Protein AF-A0A4S8ZWZ7-F1 (afdb_monomer)

Foldseek 3Di:
DPDPPPQDVVNVVVVVVVVVVVVVVVVVVVLVVLQVLLPDDLVVLVVLLVVLVVVVVVDPDDPVSVVVNVVSVVSSVSNVVSCVVCDPVRDDDPDPPPPDDDPPDPPPVPPPPPVVVVDDPVVVPPDDDPPDDDDDPDDPDDPPDPPDPPDPDDDPDDDPDDDPDDDDDPVVVVVVVVDDPVLVQLLCVQVVNNVDPQDPVNNVVSVVVCSVVVVVVVVVVVVVVVVVVVVVVVVVVVVVVVVVVVVPPPDDD

Nearest PDB structures (foldseek):
  6hhq-assembly1_AI  TM=3.011E-01  e=2.455E+00  Saccharomyces cerevisiae

Organism: Aureobasidium pullulans (NCBI:txid5580)

pLDDT: mean 77.33, std 16.21, range [38.78, 98.06]

Mean predicted aligned error: 21.09 Å

Radius of gyration: 35.92 Å; Cα contacts (8 Å, |Δi|>4): 67; chains: 1; bounding box: 69×110×89 Å

Sequence (253 aa):
MPKERSINPVAAQHKADKKQQLKKSKQNVQAQRNEKLARRNPERLQRQIDDLKSLATTQQLRPKDQATLDQLEKDLRAVRKARDVLGEKAPAFAKRREGGGVQEGRKRRRVEEEDEDETDEDVRNIPMPKDTPPPVPRRNQPHQLPNKPAVSAAPVVAQTTYSSAPVLRNLKEESRKFVPTTVAQNITRQKGQSGRLLEPEEADKLEKAGYNDARKVADEMEKEAEFEMMGRGETVEKALRHVEMEEVEDEGI

Solvent-accessible surface area (backbone atoms only — not comparable to full-atom values): 15925 Å² total; per-residue (Å²): 131,85,76,77,78,78,64,54,68,68,59,50,48,54,52,49,52,51,51,50,51,52,49,51,51,52,50,50,54,49,50,55,50,27,51,60,35,21,68,48,61,59,69,60,41,48,51,54,44,50,53,54,50,51,47,45,72,78,40,88,62,53,73,68,57,49,54,48,44,55,49,42,55,51,48,41,53,49,25,52,54,22,25,64,74,45,46,88,78,34,68,83,76,83,76,80,63,88,87,66,76,87,73,88,66,81,72,69,79,70,72,74,74,71,76,73,67,95,62,58,73,75,66,71,66,57,79,77,62,94,81,66,75,79,82,76,80,84,71,95,62,84,84,74,72,79,82,72,78,86,71,79,92,64,89,77,79,81,80,89,66,90,70,89,67,82,85,82,73,62,59,72,68,55,50,60,74,74,52,56,67,70,58,54,51,48,53,36,37,74,70,56,71,58,83,49,86,70,49,69,76,58,46,54,51,43,48,75,68,41,59,57,55,59,45,54,52,50,57,48,53,47,52,51,50,53,50,50,50,54,56,50,50,54,53,50,53,50,50,50,55,51,52,58,53,61,75,63,74,83,78,87,132

Secondary structure (DSSP, 8-state):
--------HHHHHHHHHHHHHHHHHHHHHHHHHHHHHHTS-HHHHHHHHHHHHHHHHHSPPPHHHHHHHHHHHHHHHHHHHHHHHHGGGSPPPP---TT------------------S--HHHHTSPPPTT-PPPPP-----------------------S---S-----HHHHHGGGS-HHHHHHHHHHTTTTSS---HHHHHHHHHTTHHHHHHHHHHHHHHHHHHHHHHHHHHHHHHHHHHHHTTSSS--

InterPro domains:
  IPR019007 Wbp11/ELF5/Saf1, N-terminal domain [PF09429] (4-81)

Structure (mmCIF, N/CA/C/O backbone):
data_AF-A0A4S8ZWZ7-F1
#
_entry.id   AF-A0A4S8ZWZ7-F1
#
loop_
_atom_site.group_PDB
_atom_site.id
_atom_site.type_symbol
_atom_site.label_atom_id
_atom_site.label_alt_id
_atom_site.label_comp_id
_atom_site.label_asym_id
_atom_site.label_entity_id
_atom_site.label_seq_id
_atom_site.pdbx_PDB_ins_code
_atom_site.Cartn_x
_atom_site.Cartn_y
_atom_site.Cartn_z
_atom_site.occupancy
_atom_site.B_iso_or_equiv
_atom_site.auth_seq_id
_atom_site.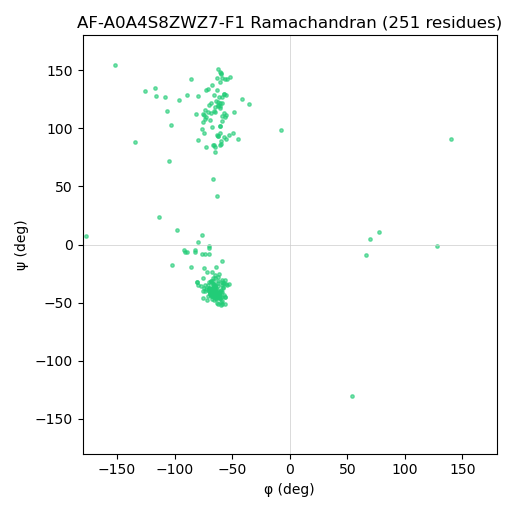auth_comp_id
_atom_site.auth_asym_id
_atom_site.auth_atom_id
_atom_site.pdbx_PDB_model_num
ATOM 1 N N . MET A 1 1 ? 11.658 23.327 -40.258 1.00 44.25 1 MET A N 1
ATOM 2 C CA . MET A 1 1 ? 11.282 21.925 -40.540 1.00 44.25 1 MET A CA 1
ATOM 3 C C . MET A 1 1 ? 11.989 21.018 -39.540 1.00 44.25 1 MET A C 1
ATOM 5 O O . MET A 1 1 ? 13.207 20.882 -39.638 1.00 44.25 1 MET A O 1
ATOM 9 N N . PRO A 1 2 ? 11.292 20.492 -38.520 1.00 49.50 2 PRO A N 1
ATOM 10 C CA . PRO A 1 2 ? 11.898 19.571 -37.566 1.00 49.50 2 PRO A CA 1
ATOM 11 C C . PRO A 1 2 ? 12.279 18.290 -38.312 1.00 49.50 2 PRO A C 1
ATOM 13 O O . PRO A 1 2 ? 11.419 17.601 -38.848 1.00 49.50 2 PRO A O 1
ATOM 16 N N . LYS A 1 3 ? 13.584 18.017 -38.408 1.00 55.28 3 LYS A N 1
ATOM 17 C CA . LYS A 1 3 ? 14.122 16.791 -39.006 1.00 55.28 3 LYS A CA 1
ATOM 18 C C . LYS A 1 3 ? 13.517 15.612 -38.250 1.00 55.28 3 LYS A C 1
ATOM 20 O O . LYS A 1 3 ? 13.783 15.462 -37.056 1.00 55.28 3 LYS A O 1
ATOM 25 N N . GLU A 1 4 ? 12.679 14.825 -38.921 1.00 61.06 4 GLU A N 1
ATOM 26 C CA . GLU A 1 4 ? 12.125 13.605 -38.351 1.00 61.06 4 GLU A CA 1
ATOM 27 C C . GLU A 1 4 ? 13.297 12.739 -37.902 1.00 61.06 4 GLU A C 1
ATOM 29 O O . GLU A 1 4 ? 14.120 12.304 -38.707 1.00 61.06 4 GLU A O 1
ATOM 34 N N . ARG A 1 5 ? 13.443 12.581 -36.584 1.00 64.88 5 ARG A N 1
ATOM 35 C CA . ARG A 1 5 ? 14.460 11.713 -36.001 1.00 64.88 5 ARG A CA 1
ATOM 36 C C . ARG A 1 5 ? 14.122 10.301 -36.460 1.00 64.88 5 ARG A C 1
ATOM 38 O O . ARG A 1 5 ? 13.310 9.632 -35.825 1.00 64.88 5 ARG A O 1
ATOM 45 N N . SER A 1 6 ? 14.739 9.861 -37.554 1.00 60.09 6 SER A N 1
ATOM 46 C CA . SER A 1 6 ? 14.769 8.470 -37.984 1.00 60.09 6 SER A CA 1
ATOM 47 C C . SER A 1 6 ? 15.435 7.681 -36.862 1.00 60.09 6 SER A C 1
ATOM 49 O O . SER A 1 6 ? 16.661 7.585 -36.771 1.00 60.09 6 SER A O 1
ATOM 51 N N . ILE A 1 7 ? 14.632 7.217 -35.908 1.00 63.97 7 ILE A N 1
ATOM 52 C CA . ILE A 1 7 ? 15.111 6.380 -34.820 1.00 63.97 7 ILE A CA 1
ATOM 53 C C . ILE A 1 7 ? 15.689 5.146 -35.491 1.00 63.97 7 ILE A C 1
ATOM 55 O O . ILE A 1 7 ? 14.971 4.430 -36.185 1.00 63.97 7 ILE A O 1
ATOM 59 N N . ASN A 1 8 ? 16.992 4.940 -35.296 1.00 81.25 8 ASN A N 1
ATOM 60 C CA . ASN A 1 8 ? 17.694 3.740 -35.724 1.00 81.25 8 ASN A CA 1
ATOM 61 C C . ASN A 1 8 ? 16.797 2.518 -35.426 1.00 81.25 8 ASN A C 1
ATOM 63 O O . ASN A 1 8 ? 16.354 2.383 -34.278 1.00 81.25 8 ASN A O 1
ATOM 67 N N . PRO A 1 9 ? 16.486 1.663 -36.417 1.00 84.31 9 PRO A N 1
ATOM 68 C CA . PRO A 1 9 ? 15.528 0.567 -36.259 1.00 84.31 9 PRO A CA 1
ATOM 69 C C . PRO A 1 9 ? 15.850 -0.330 -35.055 1.00 84.31 9 PRO A C 1
ATOM 71 O O . PRO A 1 9 ? 14.943 -0.754 -34.339 1.00 84.31 9 PRO A O 1
ATOM 74 N N . VAL A 1 10 ? 17.136 -0.515 -34.743 1.00 87.56 10 VAL A N 1
ATOM 75 C CA . VAL A 1 10 ? 17.603 -1.263 -33.565 1.00 87.56 10 VAL A CA 1
ATOM 76 C C . VAL A 1 10 ? 17.197 -0.568 -32.256 1.00 87.56 10 VAL A C 1
ATOM 78 O O . VAL A 1 10 ? 16.704 -1.196 -31.320 1.00 87.56 10 VAL A O 1
ATOM 81 N N . ALA A 1 11 ? 17.314 0.760 -32.189 1.00 87.56 11 ALA A N 1
ATOM 82 C CA . ALA A 1 11 ? 16.869 1.536 -31.032 1.00 87.56 11 ALA A CA 1
ATOM 83 C C . ALA A 1 11 ? 15.335 1.540 -30.884 1.00 87.56 11 ALA A C 1
ATOM 85 O O . ALA A 1 11 ? 14.828 1.589 -29.760 1.00 87.56 11 ALA A O 1
ATOM 86 N N . ALA A 1 12 ? 14.583 1.475 -31.989 1.00 86.94 12 ALA A N 1
ATOM 87 C CA . ALA A 1 12 ? 13.128 1.322 -31.949 1.00 86.94 12 ALA A CA 1
ATOM 88 C C . ALA A 1 12 ? 12.722 -0.038 -31.353 1.00 86.94 12 ALA A C 1
ATOM 90 O O . ALA A 1 12 ? 11.838 -0.077 -30.493 1.00 86.94 12 ALA A O 1
ATOM 91 N N . GLN A 1 13 ? 13.413 -1.117 -31.737 1.00 90.75 13 GLN A N 1
ATOM 92 C CA . GLN A 1 13 ? 13.205 -2.463 -31.194 1.00 90.75 13 GLN A CA 1
ATOM 93 C C . GLN A 1 13 ? 13.510 -2.525 -29.693 1.00 90.75 13 GLN A C 1
ATOM 95 O O . GLN A 1 13 ? 12.621 -2.856 -28.914 1.00 90.75 13 GLN A O 1
ATOM 100 N N . HIS A 1 14 ? 14.679 -2.053 -29.243 1.00 92.19 14 HIS A N 1
ATOM 101 C CA . HIS A 1 14 ? 14.998 -2.020 -27.808 1.00 92.19 14 HIS A CA 1
ATOM 102 C C . HIS A 1 14 ? 13.993 -1.203 -26.980 1.00 92.19 14 HIS A C 1
ATOM 104 O O . HIS A 1 14 ? 13.644 -1.573 -25.855 1.00 92.19 14 HIS A O 1
ATOM 110 N N . LYS A 1 15 ? 13.489 -0.084 -27.520 1.00 92.44 15 LYS A N 1
ATOM 111 C CA . LYS A 1 15 ? 12.428 0.699 -26.867 1.00 92.44 15 LYS A CA 1
ATOM 112 C C . LYS A 1 15 ? 11.111 -0.076 -26.811 1.00 92.44 15 LYS A C 1
ATOM 114 O O . LYS A 1 15 ? 10.416 0.008 -25.796 1.00 92.44 15 LYS A O 1
ATOM 119 N N . ALA A 1 16 ? 10.751 -0.802 -27.867 1.00 92.44 16 ALA A N 1
ATOM 120 C CA . ALA A 1 16 ? 9.570 -1.659 -27.886 1.00 92.44 16 ALA A CA 1
ATOM 121 C C . ALA A 1 16 ? 9.697 -2.796 -26.860 1.00 92.44 16 ALA A C 1
ATOM 123 O O . ALA A 1 16 ? 8.799 -2.956 -26.033 1.00 92.44 16 ALA A O 1
ATOM 124 N N . ASP A 1 17 ? 10.835 -3.486 -26.819 1.00 95.12 17 ASP A N 1
ATOM 125 C CA . ASP A 1 17 ? 11.112 -4.568 -25.871 1.00 95.12 17 ASP A CA 1
ATOM 126 C C . ASP A 1 17 ? 11.068 -4.072 -24.429 1.00 95.12 17 ASP A C 1
ATOM 128 O O . ASP A 1 17 ? 10.390 -4.657 -23.584 1.00 95.12 17 ASP A O 1
ATOM 132 N N . LYS A 1 18 ? 11.683 -2.917 -24.145 1.00 96.88 18 LYS A N 1
ATOM 133 C CA . LYS A 1 18 ? 11.619 -2.284 -22.822 1.00 96.88 18 LYS A CA 1
ATOM 134 C C . LYS A 1 18 ? 10.186 -1.921 -22.434 1.00 96.88 18 LYS A C 1
ATOM 136 O O . LYS A 1 18 ? 9.781 -2.148 -21.294 1.00 96.88 18 LYS A O 1
ATOM 141 N N . LYS A 1 19 ? 9.380 -1.386 -23.359 1.00 95.62 19 LYS A N 1
ATOM 142 C CA . LYS A 1 19 ? 7.952 -1.108 -23.111 1.00 95.62 19 LYS A CA 1
ATOM 143 C C . LYS A 1 19 ? 7.180 -2.394 -22.815 1.00 95.62 19 LYS A C 1
ATOM 145 O O . LYS A 1 19 ? 6.374 -2.407 -21.885 1.00 95.62 19 LYS A O 1
ATOM 150 N N . GLN A 1 20 ? 7.435 -3.472 -23.556 1.00 96.81 20 GLN A N 1
ATOM 151 C CA . GLN A 1 20 ? 6.816 -4.774 -23.308 1.00 96.81 20 GLN A CA 1
ATOM 152 C C . GLN A 1 20 ? 7.244 -5.350 -21.956 1.00 96.81 20 GLN A C 1
ATOM 154 O O . GLN A 1 20 ? 6.394 -5.810 -21.196 1.00 96.81 20 GLN A O 1
ATOM 159 N N . GLN A 1 21 ? 8.528 -5.268 -21.611 1.00 96.69 21 GLN A N 1
ATOM 160 C CA . GLN A 1 21 ? 9.059 -5.711 -20.325 1.00 96.69 21 GLN A CA 1
ATOM 161 C C . GLN A 1 21 ? 8.431 -4.932 -19.164 1.00 96.69 21 GLN A C 1
ATOM 163 O O . GLN A 1 21 ? 8.004 -5.532 -18.181 1.00 96.69 21 GLN A O 1
ATOM 168 N N . LEU A 1 22 ? 8.287 -3.611 -19.298 1.00 96.44 22 LEU A N 1
ATOM 169 C CA . LEU A 1 22 ? 7.596 -2.777 -18.311 1.00 96.44 22 LEU A CA 1
ATOM 170 C C . LEU A 1 22 ? 6.099 -3.093 -18.225 1.00 96.44 22 LEU A C 1
ATOM 172 O O . LEU A 1 22 ? 5.526 -3.056 -17.139 1.00 96.44 22 LEU A O 1
ATOM 176 N N . LYS A 1 23 ? 5.441 -3.406 -19.346 1.00 97.88 23 LYS A N 1
ATOM 177 C CA . LYS A 1 23 ? 4.036 -3.837 -19.343 1.00 97.88 23 LYS A CA 1
ATOM 178 C C . LYS A 1 23 ? 3.885 -5.164 -18.596 1.00 97.88 23 LYS A C 1
ATOM 180 O O . LYS A 1 23 ? 3.025 -5.254 -17.725 1.00 97.88 23 LYS A O 1
ATOM 185 N N . LYS A 1 24 ? 4.758 -6.139 -18.870 1.00 98.06 24 LYS A N 1
ATOM 186 C CA . LYS A 1 24 ? 4.806 -7.433 -18.173 1.00 98.06 24 LYS A CA 1
ATOM 187 C C . LYS A 1 24 ? 5.082 -7.253 -16.677 1.00 98.06 24 LYS A C 1
ATOM 189 O O . LYS A 1 24 ? 4.358 -7.808 -15.860 1.00 98.06 24 LYS A O 1
ATOM 194 N N . SER A 1 25 ? 6.059 -6.425 -16.292 1.00 97.50 25 SER A N 1
ATOM 195 C CA . SER A 1 25 ? 6.364 -6.186 -14.874 1.00 97.50 25 SER A CA 1
ATOM 196 C C . SER A 1 25 ? 5.203 -5.509 -14.138 1.00 97.50 25 SER A C 1
ATOM 198 O O . SER A 1 25 ? 4.830 -5.948 -13.052 1.00 97.50 25 SER A O 1
ATOM 200 N N . LYS A 1 26 ? 4.559 -4.506 -14.750 1.00 97.81 26 LYS A N 1
ATOM 201 C CA . LYS A 1 26 ? 3.358 -3.859 -14.197 1.00 97.81 26 LYS A CA 1
ATOM 202 C C . LYS A 1 26 ? 2.193 -4.837 -14.063 1.00 97.81 26 LYS A C 1
ATOM 204 O O . LYS A 1 26 ? 1.532 -4.832 -13.029 1.00 97.81 26 LYS A O 1
ATOM 209 N N . GLN A 1 27 ? 1.960 -5.679 -15.069 1.00 96.81 27 GLN A N 1
ATOM 210 C CA . GLN A 1 27 ? 0.938 -6.726 -15.016 1.00 96.81 27 GLN A CA 1
ATOM 211 C C . GLN A 1 27 ? 1.224 -7.735 -13.900 1.00 96.81 27 GLN A C 1
ATOM 213 O O . GLN A 1 27 ? 0.311 -8.065 -13.152 1.00 96.81 27 GLN A O 1
ATOM 218 N N . ASN A 1 28 ? 2.480 -8.148 -13.707 1.00 96.44 28 ASN A N 1
ATOM 219 C CA . ASN A 1 28 ? 2.864 -9.043 -12.613 1.00 96.44 28 ASN A CA 1
ATOM 220 C C . ASN A 1 28 ? 2.609 -8.409 -11.238 1.00 96.44 28 ASN A C 1
ATOM 222 O O . ASN A 1 28 ? 2.030 -9.049 -10.363 1.00 96.44 28 ASN A O 1
ATOM 226 N N . VAL A 1 29 ? 2.972 -7.136 -11.047 1.00 97.12 29 VAL A N 1
ATOM 227 C CA . VAL A 1 29 ? 2.691 -6.405 -9.796 1.00 97.12 29 VAL A CA 1
ATOM 228 C C . VAL A 1 29 ? 1.183 -6.267 -9.563 1.00 97.12 29 VAL A C 1
ATOM 230 O O . VAL A 1 29 ? 0.708 -6.448 -8.441 1.00 97.12 29 VAL A O 1
ATOM 233 N N . GLN A 1 30 ? 0.408 -5.987 -10.615 1.00 94.75 30 GLN A N 1
ATOM 234 C CA . GLN A 1 30 ? -1.053 -5.939 -10.536 1.00 94.75 30 GLN A CA 1
ATOM 235 C C . GLN A 1 30 ? -1.650 -7.308 -10.195 1.00 94.75 30 GLN A C 1
ATOM 237 O O . GLN A 1 30 ? -2.511 -7.379 -9.323 1.00 94.75 30 GLN A O 1
ATOM 242 N N . ALA A 1 31 ? -1.165 -8.391 -10.803 1.00 94.69 31 ALA A N 1
ATOM 243 C CA . ALA A 1 31 ? -1.600 -9.752 -10.505 1.00 94.69 31 ALA A CA 1
ATOM 244 C C . ALA A 1 31 ? -1.306 -10.128 -9.045 1.00 94.69 31 ALA A C 1
ATOM 246 O O . ALA A 1 31 ? -2.203 -10.594 -8.348 1.00 94.69 31 ALA A O 1
ATOM 247 N N . GLN A 1 32 ? -0.105 -9.824 -8.538 1.00 95.44 32 GLN A N 1
ATOM 248 C CA . GLN A 1 32 ? 0.245 -10.027 -7.127 1.00 95.44 32 GLN A CA 1
ATOM 249 C C . GLN A 1 32 ? -0.652 -9.213 -6.187 1.00 95.44 32 GLN A C 1
ATOM 251 O O . GLN A 1 32 ? -1.059 -9.697 -5.129 1.00 95.44 32 GLN A O 1
ATOM 256 N N . ARG A 1 33 ? -0.979 -7.966 -6.552 1.00 95.94 33 ARG A N 1
ATOM 257 C CA . ARG A 1 33 ? -1.904 -7.133 -5.775 1.00 95.94 33 ARG A CA 1
ATOM 258 C C . ARG A 1 33 ? -3.315 -7.720 -5.780 1.00 95.94 33 ARG A C 1
ATOM 260 O O . ARG A 1 33 ? -3.926 -7.793 -4.717 1.00 95.94 33 ARG A O 1
ATOM 267 N N . ASN A 1 34 ? -3.811 -8.156 -6.936 1.00 94.81 34 ASN A N 1
ATOM 268 C CA . ASN A 1 34 ? -5.129 -8.773 -7.064 1.00 94.81 34 ASN A CA 1
ATOM 269 C C . ASN A 1 34 ? -5.202 -10.080 -6.272 1.00 94.81 34 ASN A C 1
ATOM 271 O O . ASN A 1 34 ? -6.165 -10.290 -5.547 1.00 94.81 34 ASN A O 1
ATOM 275 N N . GLU A 1 35 ? -4.161 -10.909 -6.309 1.00 94.00 35 GLU A N 1
ATOM 276 C CA . GLU A 1 35 ? -4.090 -12.131 -5.509 1.00 94.00 35 GLU A CA 1
ATOM 277 C C . GLU A 1 35 ? -4.125 -11.826 -4.004 1.00 94.00 35 GLU A C 1
ATOM 279 O O . GLU A 1 35 ? -4.911 -12.418 -3.262 1.00 94.00 35 GLU A O 1
ATOM 284 N N . LYS A 1 36 ? -3.337 -10.845 -3.541 1.00 95.00 36 LYS A N 1
ATOM 285 C CA . LYS A 1 36 ? -3.361 -10.399 -2.137 1.00 95.00 36 LYS A CA 1
ATOM 286 C C . LYS A 1 36 ? -4.738 -9.883 -1.717 1.00 95.00 36 LYS A C 1
ATOM 288 O O . LYS A 1 36 ? -5.183 -10.181 -0.610 1.00 95.00 36 LYS A O 1
ATOM 293 N N . LEU A 1 37 ? -5.417 -9.126 -2.579 1.00 94.69 37 LEU A N 1
ATOM 294 C CA . LEU A 1 37 ? -6.770 -8.634 -2.311 1.00 94.69 37 LEU A CA 1
ATOM 295 C C . LEU A 1 37 ? -7.797 -9.773 -2.321 1.00 94.69 37 LEU A C 1
ATOM 297 O O . LEU A 1 37 ? -8.619 -9.847 -1.415 1.00 94.69 37 LEU A O 1
ATOM 301 N N . ALA A 1 38 ? -7.720 -10.707 -3.266 1.00 93.50 38 ALA A N 1
ATOM 302 C CA . ALA A 1 38 ? -8.649 -11.832 -3.370 1.00 93.50 38 ALA A CA 1
ATOM 303 C C . ALA A 1 38 ? -8.569 -12.801 -2.174 1.00 93.50 38 ALA A C 1
ATOM 305 O O . ALA A 1 38 ? -9.573 -13.436 -1.834 1.00 93.50 38 ALA A O 1
ATOM 306 N N . ARG A 1 39 ? -7.403 -12.868 -1.509 1.00 92.19 39 ARG A N 1
ATOM 307 C CA . ARG A 1 39 ? -7.179 -13.572 -0.231 1.00 92.19 39 ARG A CA 1
ATOM 308 C C . ARG A 1 39 ? -7.851 -12.912 0.980 1.00 92.19 39 ARG A C 1
ATOM 310 O O . ARG A 1 39 ? -7.846 -13.505 2.055 1.00 92.19 39 ARG A O 1
ATOM 317 N N . ARG A 1 40 ? -8.422 -11.710 0.861 1.00 93.88 40 ARG A N 1
ATOM 318 C CA . ARG A 1 40 ? -9.226 -11.092 1.930 1.00 93.88 40 ARG A CA 1
ATOM 319 C C . ARG A 1 40 ? -10.675 -11.570 1.836 1.00 93.88 40 ARG A C 1
ATOM 321 O O . ARG A 1 40 ? -11.201 -11.731 0.740 1.00 93.88 40 ARG A O 1
ATOM 328 N N . ASN A 1 41 ? -11.320 -11.783 2.985 1.00 92.56 41 ASN A N 1
ATOM 329 C CA . ASN A 1 41 ? -12.683 -12.311 3.043 1.00 92.56 41 ASN A CA 1
ATOM 330 C C . ASN A 1 41 ? -13.740 -11.216 2.812 1.00 92.56 41 ASN A C 1
ATOM 332 O O . ASN A 1 41 ? -13.891 -10.361 3.689 1.00 92.56 41 ASN A O 1
ATOM 336 N N . PRO A 1 42 ? -14.488 -11.241 1.687 1.00 94.00 42 PRO A N 1
ATOM 337 C CA . PRO A 1 42 ? -15.511 -10.237 1.413 1.00 94.00 42 PRO A CA 1
ATOM 338 C C . PRO A 1 42 ? -16.685 -10.312 2.393 1.00 94.00 42 PRO A C 1
ATOM 340 O O . PRO A 1 42 ? -17.197 -9.269 2.776 1.00 94.00 42 PRO A O 1
ATOM 343 N N . GLU A 1 43 ? -17.059 -11.504 2.869 1.00 93.88 43 GLU A N 1
ATOM 344 C CA . GLU A 1 43 ? -18.146 -11.681 3.847 1.00 93.88 43 GLU A CA 1
ATOM 345 C C . GLU A 1 43 ? -17.804 -11.023 5.186 1.00 93.88 43 GLU A C 1
ATOM 347 O O . GLU A 1 43 ? -18.657 -10.442 5.849 1.00 93.88 43 GLU A O 1
ATOM 352 N N . ARG A 1 44 ? -16.526 -11.077 5.586 1.00 94.31 44 ARG A N 1
ATOM 353 C CA . ARG A 1 44 ? -16.066 -10.416 6.813 1.00 94.31 44 ARG A CA 1
ATOM 354 C C . ARG A 1 44 ? -16.158 -8.896 6.694 1.00 94.31 44 ARG A C 1
ATOM 356 O O . ARG A 1 44 ? -16.596 -8.255 7.641 1.00 94.31 44 ARG A O 1
ATOM 363 N N . LEU A 1 45 ? -15.729 -8.339 5.559 1.00 95.44 45 LEU A N 1
ATOM 364 C CA . LEU A 1 45 ? -15.805 -6.896 5.307 1.00 95.44 45 LEU A CA 1
ATOM 365 C C . LEU A 1 45 ? -17.260 -6.428 5.253 1.00 95.44 45 LEU A C 1
ATOM 367 O O . LEU A 1 45 ? -17.578 -5.396 5.827 1.00 95.44 45 LEU A O 1
ATOM 371 N N . GLN A 1 46 ? -18.136 -7.213 4.619 1.00 95.69 46 GLN A N 1
ATOM 372 C CA . GLN A 1 46 ? -19.565 -6.922 4.546 1.00 95.69 46 GLN A CA 1
ATOM 373 C C . GLN A 1 46 ? -20.185 -6.840 5.944 1.00 95.69 46 GLN A C 1
ATOM 375 O O . GLN A 1 46 ? -20.775 -5.820 6.264 1.00 95.69 46 GLN A O 1
ATOM 380 N N . ARG A 1 47 ? -19.940 -7.828 6.817 1.00 96.44 47 ARG A N 1
ATOM 381 C CA . ARG A 1 47 ? -20.433 -7.794 8.207 1.00 96.44 47 ARG A CA 1
ATOM 382 C C . ARG A 1 47 ? -19.984 -6.547 8.964 1.00 96.44 47 ARG A C 1
ATOM 384 O O . ARG A 1 47 ? -20.800 -5.901 9.593 1.00 96.44 47 ARG A O 1
ATOM 391 N N . GLN A 1 48 ? -18.708 -6.169 8.859 1.00 96.88 48 GLN A N 1
ATOM 392 C CA . GLN A 1 48 ? -18.200 -4.965 9.531 1.00 96.88 48 GLN A CA 1
ATOM 393 C C . GLN A 1 48 ? -18.857 -3.680 9.011 1.00 96.88 48 GLN A C 1
ATOM 395 O O . GLN A 1 48 ? -19.103 -2.759 9.786 1.00 96.88 48 GLN A O 1
ATOM 400 N N . ILE A 1 49 ? -19.122 -3.611 7.704 1.00 97.62 49 ILE A N 1
ATOM 401 C CA . ILE A 1 49 ? -19.860 -2.496 7.101 1.00 97.62 49 ILE A CA 1
ATOM 402 C C . ILE A 1 49 ? -21.292 -2.481 7.630 1.00 97.62 49 ILE A C 1
ATOM 404 O O . ILE A 1 49 ? -21.778 -1.418 7.999 1.00 97.62 49 ILE A O 1
ATOM 408 N N . ASP A 1 50 ? -21.950 -3.635 7.682 1.00 97.44 50 ASP A N 1
ATOM 409 C CA . ASP A 1 50 ? -23.331 -3.755 8.145 1.00 97.44 50 ASP A CA 1
ATOM 410 C C . ASP A 1 50 ? -23.446 -3.385 9.634 1.00 97.44 50 ASP A C 1
ATOM 412 O O . ASP A 1 50 ? -24.331 -2.614 10.001 1.00 97.44 50 ASP A O 1
ATOM 416 N N . ASP A 1 51 ? -22.496 -3.816 10.470 1.00 96.69 51 ASP A N 1
ATOM 417 C CA . ASP A 1 51 ? -22.397 -3.426 11.880 1.00 96.69 51 ASP A CA 1
ATOM 418 C C . ASP A 1 51 ? -22.249 -1.900 12.015 1.00 96.69 51 ASP A C 1
ATOM 420 O O . ASP A 1 51 ? -23.028 -1.257 12.719 1.00 96.69 51 ASP A O 1
ATOM 424 N N . LEU A 1 52 ? -21.306 -1.277 11.296 1.00 96.56 52 LEU A N 1
ATOM 425 C CA . LEU A 1 52 ? -21.114 0.179 11.341 1.00 96.56 52 LEU A CA 1
ATOM 426 C C . LEU A 1 52 ? -22.316 0.952 10.780 1.00 96.56 52 LEU A C 1
ATOM 428 O O . LEU A 1 52 ? -22.657 2.010 11.304 1.00 96.56 52 LEU A O 1
ATOM 432 N N . LYS A 1 53 ? -22.991 0.431 9.753 1.00 96.50 53 LYS A N 1
ATOM 433 C CA . LYS A 1 53 ? -24.217 1.027 9.202 1.00 96.50 53 LYS A CA 1
ATOM 434 C C . LYS A 1 53 ? -25.403 0.895 10.149 1.00 96.50 53 LYS A C 1
ATOM 436 O O . LYS A 1 53 ? -26.189 1.834 10.259 1.00 96.50 53 LYS A O 1
ATOM 441 N N . SER A 1 54 ? -25.524 -0.222 10.863 1.00 96.50 54 SER A N 1
ATOM 442 C CA . SER A 1 54 ? -26.538 -0.377 11.909 1.00 96.50 54 SER A CA 1
ATOM 443 C C . SER A 1 54 ? -26.304 0.623 13.043 1.00 96.50 54 SER A C 1
ATOM 445 O O . SER A 1 54 ? -27.234 1.327 13.434 1.00 96.50 54 SER A O 1
ATOM 447 N N . LEU A 1 55 ? -25.047 0.805 13.467 1.00 95.25 55 LEU A N 1
ATOM 448 C CA . LEU A 1 55 ? -24.676 1.826 14.445 1.00 95.25 55 LEU A CA 1
ATOM 449 C C . LEU A 1 55 ? -25.012 3.228 13.933 1.00 95.25 55 LEU A C 1
ATOM 451 O O . LEU A 1 55 ? -25.643 3.979 14.669 1.00 95.25 55 LEU A O 1
ATOM 455 N N . ALA A 1 56 ? -24.699 3.534 12.668 1.00 93.81 56 ALA A N 1
ATOM 456 C CA . ALA A 1 56 ? -25.057 4.796 12.011 1.00 93.81 56 ALA A CA 1
ATOM 457 C C . ALA A 1 56 ? -26.565 5.063 11.970 1.00 93.81 56 ALA A C 1
ATOM 459 O O . ALA A 1 56 ? -26.993 6.213 11.996 1.00 93.81 56 ALA A O 1
ATOM 460 N N . THR A 1 57 ? -27.364 3.999 11.877 1.00 95.25 57 THR A N 1
ATOM 461 C CA . THR A 1 57 ? -28.828 4.090 11.871 1.00 95.25 57 THR A CA 1
ATOM 462 C C . THR A 1 57 ? -29.353 4.426 13.266 1.00 95.25 57 THR A C 1
ATOM 464 O O . THR A 1 57 ? -30.291 5.203 13.401 1.00 95.25 57 THR A O 1
ATOM 467 N N . THR A 1 58 ? -28.741 3.863 14.312 1.00 94.12 58 THR A N 1
ATOM 468 C CA . THR A 1 58 ? -29.144 4.120 15.704 1.00 94.12 58 THR A CA 1
ATOM 469 C C . THR A 1 58 ? -28.610 5.439 16.261 1.00 94.12 58 THR A C 1
ATOM 471 O O . THR A 1 58 ? -29.270 6.069 17.082 1.00 94.12 58 THR A O 1
ATOM 474 N N . GLN A 1 59 ? -27.400 5.839 15.864 1.00 91.19 59 GLN A N 1
ATOM 475 C CA . GLN A 1 59 ? -26.656 6.959 16.432 1.00 91.19 59 GLN A CA 1
ATOM 476 C C . GLN A 1 59 ? -25.729 7.573 15.380 1.00 91.19 59 GLN A C 1
ATOM 478 O O . GLN A 1 59 ? -25.256 6.899 14.466 1.00 91.19 59 GLN A O 1
ATOM 483 N N . GLN A 1 60 ? -25.393 8.852 15.532 1.00 92.56 60 GLN A N 1
ATOM 484 C CA . GLN A 1 60 ? -24.442 9.493 14.630 1.00 92.56 60 GLN A CA 1
ATOM 485 C C . GLN A 1 60 ? -23.022 8.950 14.856 1.00 92.56 60 GLN A C 1
ATOM 487 O O . GLN A 1 60 ? -22.462 9.059 15.946 1.00 92.56 60 GLN A O 1
ATOM 492 N N . LEU A 1 61 ? -22.434 8.360 13.810 1.00 91.62 61 LEU A N 1
ATOM 493 C CA . LEU A 1 61 ? -21.087 7.789 13.873 1.00 91.62 61 LEU A CA 1
ATOM 494 C C . LEU A 1 61 ? -20.029 8.856 14.166 1.00 91.62 61 LEU A C 1
ATOM 496 O O . LEU A 1 61 ? -20.066 9.964 13.626 1.00 91.62 61 LEU A O 1
ATOM 500 N N . ARG A 1 62 ? -19.013 8.476 14.948 1.00 96.12 62 ARG A N 1
ATOM 501 C CA . ARG A 1 62 ? -17.811 9.296 15.141 1.00 96.12 62 ARG A CA 1
ATOM 502 C C . ARG A 1 62 ? -17.081 9.478 13.802 1.00 96.12 62 ARG A C 1
ATOM 504 O O . ARG A 1 62 ? -17.077 8.545 12.998 1.00 96.12 62 ARG A O 1
ATOM 511 N N . PRO A 1 63 ? -16.346 10.585 13.588 1.00 96.06 63 PRO A N 1
ATOM 512 C CA . PRO A 1 63 ? -15.590 10.804 12.348 1.00 96.06 63 PRO A CA 1
ATOM 513 C C . PRO A 1 63 ? -14.621 9.661 12.008 1.00 96.06 63 PRO A C 1
ATOM 515 O O . PRO A 1 63 ? -14.452 9.290 10.850 1.00 96.06 63 PRO A O 1
ATOM 518 N N . LYS A 1 64 ? -14.022 9.041 13.034 1.00 96.94 64 LYS A N 1
ATOM 519 C CA . LYS A 1 64 ? -13.165 7.860 12.873 1.00 96.94 64 LYS A CA 1
ATOM 520 C C . LYS A 1 64 ? -13.933 6.649 12.337 1.00 96.94 64 LYS A C 1
ATOM 522 O O . LYS A 1 64 ? -13.403 5.939 11.491 1.00 96.94 64 LYS A O 1
ATOM 527 N N . ASP A 1 65 ? -15.154 6.431 12.818 1.00 96.12 65 ASP A N 1
ATOM 528 C CA . ASP A 1 65 ? -15.993 5.295 12.426 1.00 96.12 65 ASP A CA 1
ATOM 529 C C . ASP A 1 65 ? -16.597 5.502 11.022 1.00 96.12 65 ASP A C 1
ATOM 531 O O . ASP A 1 65 ? -16.791 4.553 10.268 1.00 96.12 65 ASP A O 1
ATOM 535 N N . GLN A 1 66 ? -16.815 6.757 10.619 1.00 96.31 66 GLN A N 1
ATOM 536 C CA . GLN A 1 66 ? -17.158 7.107 9.236 1.00 96.31 66 GLN A CA 1
ATOM 537 C C . GLN A 1 66 ? -15.982 6.846 8.284 1.00 96.31 66 GLN A C 1
ATOM 539 O O . GLN A 1 66 ? -16.143 6.190 7.258 1.00 96.31 66 GLN A O 1
ATOM 544 N N . ALA A 1 67 ? -14.770 7.274 8.653 1.00 97.19 67 ALA A N 1
ATOM 545 C CA . ALA A 1 67 ? -13.575 7.017 7.851 1.00 97.19 67 ALA A CA 1
ATOM 546 C C . ALA A 1 67 ? -13.269 5.512 7.719 1.00 97.19 67 ALA A C 1
ATOM 548 O O . ALA A 1 67 ? -12.809 5.058 6.667 1.00 97.19 67 ALA A O 1
ATOM 549 N N . THR A 1 68 ? -13.524 4.720 8.767 1.00 97.12 68 THR A N 1
ATOM 550 C CA . THR A 1 68 ? -13.369 3.260 8.699 1.00 97.12 68 THR A CA 1
ATOM 551 C C . THR A 1 68 ? -14.439 2.627 7.815 1.00 97.12 68 THR A C 1
ATOM 553 O O . THR A 1 68 ? -14.091 1.753 7.022 1.00 97.12 68 THR A O 1
ATOM 556 N N . LEU A 1 69 ? -15.695 3.087 7.880 1.00 97.31 69 LEU A N 1
ATOM 557 C CA . LEU A 1 69 ? -16.764 2.662 6.972 1.00 97.31 69 LEU A CA 1
ATOM 558 C C . LEU A 1 69 ? -16.362 2.909 5.512 1.00 97.31 69 LEU A C 1
ATOM 560 O O . LEU A 1 69 ? -16.355 1.965 4.720 1.00 97.31 69 LEU A O 1
ATOM 564 N N . ASP A 1 70 ? -15.923 4.122 5.171 1.00 97.56 70 ASP A N 1
ATOM 565 C CA . ASP A 1 70 ? -15.493 4.475 3.811 1.00 97.56 70 ASP A CA 1
ATOM 566 C C . ASP A 1 70 ? -14.337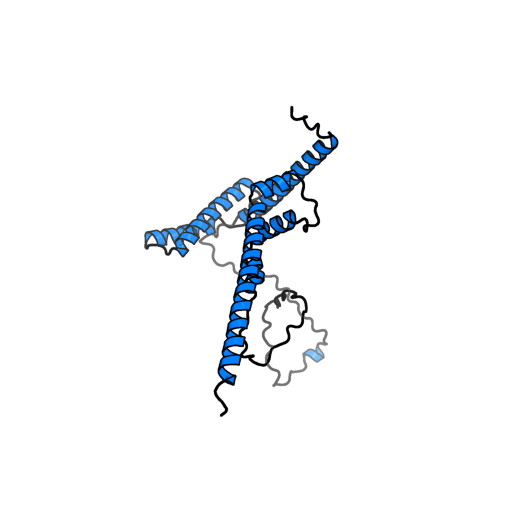 3.597 3.317 1.00 97.56 70 ASP A C 1
ATOM 568 O O . ASP A 1 70 ? -14.293 3.180 2.152 1.00 97.56 70 ASP A O 1
ATOM 572 N N . GLN A 1 71 ? -13.375 3.305 4.196 1.00 97.62 71 GLN A N 1
ATOM 573 C CA . GLN A 1 71 ? -12.251 2.438 3.863 1.00 97.62 71 GLN A CA 1
ATOM 574 C C . GLN A 1 71 ? -12.704 0.993 3.636 1.00 97.62 71 GLN A C 1
ATOM 576 O O . GLN A 1 71 ? -12.258 0.362 2.676 1.00 97.62 71 GLN A O 1
ATOM 581 N N . LEU A 1 72 ? -13.588 0.466 4.485 1.00 97.38 72 LEU A N 1
ATOM 582 C CA . LEU A 1 72 ? -14.119 -0.889 4.349 1.00 97.38 72 LEU A CA 1
ATOM 583 C C . LEU A 1 72 ? -14.948 -1.039 3.071 1.00 97.38 72 LEU A C 1
ATOM 585 O O . LEU A 1 72 ? -14.809 -2.047 2.377 1.00 97.38 72 LEU A O 1
ATOM 589 N N . GLU A 1 73 ? -15.746 -0.034 2.704 1.00 96.88 73 GLU A N 1
ATOM 590 C CA . GLU A 1 73 ? -16.497 -0.036 1.446 1.00 96.88 73 GLU A CA 1
ATOM 591 C C . GLU A 1 73 ? -15.575 -0.057 0.221 1.00 96.88 73 GLU A C 1
ATOM 593 O O . GLU A 1 73 ? -15.796 -0.830 -0.721 1.00 96.88 73 GLU A O 1
ATOM 598 N N . LYS A 1 74 ? -14.506 0.749 0.233 1.00 97.88 74 LYS A N 1
ATOM 599 C CA . LYS A 1 74 ? -13.481 0.741 -0.824 1.00 97.88 74 LYS A CA 1
ATOM 600 C C . LYS A 1 74 ? -12.761 -0.605 -0.894 1.00 97.88 74 LYS A C 1
ATOM 602 O O . LYS A 1 74 ? -12.584 -1.140 -1.991 1.00 97.88 74 LYS A O 1
ATOM 607 N N . ASP A 1 75 ? -12.388 -1.169 0.253 1.00 96.00 75 ASP A N 1
ATOM 608 C CA . ASP A 1 75 ? -11.728 -2.470 0.340 1.00 96.00 75 ASP A CA 1
ATOM 609 C C . ASP A 1 75 ? -12.637 -3.580 -0.195 1.00 96.00 75 ASP A C 1
ATOM 611 O O . ASP A 1 75 ? -12.189 -4.397 -0.996 1.00 96.00 75 ASP A O 1
ATOM 615 N N . LEU A 1 76 ? -13.922 -3.587 0.160 1.00 96.81 76 LEU A N 1
ATOM 616 C CA . LEU A 1 76 ? -14.880 -4.575 -0.327 1.00 96.81 76 LEU A CA 1
ATOM 617 C C . LEU A 1 76 ? -15.041 -4.498 -1.852 1.00 96.81 76 LEU A C 1
ATOM 619 O O . LEU A 1 76 ? -14.985 -5.533 -2.523 1.00 96.81 76 LEU A O 1
ATOM 623 N N . ARG A 1 77 ? -15.155 -3.289 -2.421 1.00 96.81 77 ARG A N 1
ATOM 624 C CA . ARG A 1 77 ? -15.191 -3.091 -3.883 1.00 96.81 77 ARG A CA 1
ATOM 625 C C . ARG A 1 77 ? -13.905 -3.586 -4.549 1.00 96.81 77 ARG A C 1
ATOM 627 O O . ARG A 1 77 ? -13.967 -4.268 -5.571 1.00 96.81 77 ARG A O 1
ATOM 634 N N . ALA A 1 78 ? -12.744 -3.288 -3.965 1.00 96.56 78 ALA A N 1
ATOM 635 C CA . ALA A 1 78 ? -11.453 -3.733 -4.483 1.00 96.56 78 ALA A CA 1
ATOM 636 C C . ALA A 1 78 ? -11.287 -5.261 -4.409 1.00 96.56 78 ALA A C 1
ATOM 638 O O . ALA A 1 78 ? -10.768 -5.859 -5.349 1.00 96.56 78 ALA A O 1
ATOM 639 N N . VAL A 1 79 ? -11.749 -5.896 -3.328 1.00 95.88 79 VAL A N 1
ATOM 640 C CA . VAL A 1 79 ? -11.714 -7.355 -3.144 1.00 95.88 79 VAL A CA 1
ATOM 641 C C . VAL A 1 79 ? -12.644 -8.052 -4.132 1.00 95.88 79 VAL A C 1
ATOM 643 O O . VAL A 1 79 ? -12.212 -9.020 -4.752 1.00 95.88 79 VAL A O 1
ATOM 646 N N . ARG A 1 80 ? -13.875 -7.557 -4.331 1.00 95.00 80 ARG A N 1
ATOM 647 C CA . ARG A 1 80 ? -14.796 -8.099 -5.348 1.00 95.00 80 ARG A CA 1
ATOM 648 C C . ARG A 1 80 ? -14.182 -7.997 -6.745 1.00 95.00 80 ARG A C 1
ATOM 650 O O . ARG A 1 80 ? -13.969 -9.022 -7.374 1.00 95.00 80 ARG A O 1
ATOM 657 N N . LYS A 1 81 ? -13.707 -6.810 -7.143 1.00 96.38 81 LYS A N 1
ATOM 658 C CA . LYS A 1 81 ? -13.032 -6.612 -8.438 1.00 96.38 81 LYS A CA 1
ATOM 659 C C . LYS A 1 81 ? -11.809 -7.519 -8.622 1.00 96.38 81 LYS A C 1
ATOM 661 O O . LYS A 1 81 ? -11.599 -8.068 -9.698 1.00 96.38 81 LYS A O 1
ATOM 666 N N . ALA A 1 82 ? -10.976 -7.667 -7.592 1.00 95.62 82 ALA A N 1
ATOM 667 C CA . ALA A 1 82 ? -9.802 -8.535 -7.651 1.00 95.62 82 ALA A CA 1
ATOM 668 C C . ALA A 1 82 ? -10.180 -10.018 -7.776 1.00 95.62 82 ALA A C 1
ATOM 670 O O . ALA A 1 82 ? -9.475 -10.764 -8.453 1.00 95.62 82 ALA A O 1
ATOM 671 N N . ARG A 1 83 ? -11.284 -10.436 -7.146 1.00 93.94 83 ARG A N 1
ATOM 672 C CA . ARG A 1 83 ? -11.838 -11.787 -7.276 1.00 93.94 83 ARG A CA 1
ATOM 673 C C . ARG A 1 83 ? -12.422 -12.026 -8.656 1.00 93.94 83 ARG A C 1
ATOM 675 O O . ARG A 1 83 ? -12.120 -13.063 -9.218 1.00 93.94 83 ARG A O 1
ATOM 682 N N . ASP A 1 84 ? -13.136 -11.063 -9.229 1.00 93.19 84 ASP A N 1
ATOM 683 C CA . ASP A 1 84 ? -13.677 -11.178 -10.590 1.00 93.19 84 ASP A CA 1
ATOM 684 C C . ASP A 1 84 ? -12.548 -11.328 -11.622 1.00 93.19 84 ASP A C 1
ATOM 686 O O . ASP A 1 84 ? -12.623 -12.162 -12.518 1.00 93.19 84 ASP A O 1
ATOM 690 N N . VAL A 1 85 ? -11.449 -10.580 -11.452 1.00 94.12 85 VAL A N 1
ATOM 691 C CA . VAL A 1 85 ? -10.247 -10.705 -12.300 1.00 94.12 85 VAL A CA 1
ATOM 692 C C . VAL A 1 85 ? -9.552 -12.060 -12.124 1.00 94.12 85 VAL A C 1
ATOM 694 O O . VAL A 1 85 ? -8.958 -12.570 -13.071 1.00 94.12 85 VAL A O 1
ATOM 697 N N . LEU A 1 86 ? -9.578 -12.627 -10.916 1.00 91.00 86 LEU A N 1
ATOM 698 C CA . LEU A 1 86 ? -8.949 -13.914 -10.610 1.00 91.00 86 LEU A CA 1
ATOM 699 C C . LEU A 1 86 ? -9.874 -15.109 -10.931 1.00 91.00 86 LEU A C 1
ATOM 701 O O . LEU A 1 86 ? -9.383 -16.225 -11.090 1.00 91.00 86 LEU A O 1
ATOM 705 N N . GLY A 1 87 ? -11.184 -14.876 -11.048 1.00 89.50 87 GLY A N 1
ATOM 706 C CA . GLY A 1 87 ? -12.213 -15.874 -11.324 1.00 89.50 87 GLY A CA 1
ATOM 707 C C . GLY A 1 87 ? -12.176 -17.040 -10.336 1.00 89.50 87 GLY A C 1
ATOM 708 O O . GLY A 1 87 ? -12.076 -16.859 -9.121 1.00 89.50 87 GLY A O 1
ATOM 709 N N . GLU A 1 88 ? -12.186 -18.257 -10.875 1.00 85.25 88 GLU A N 1
ATOM 710 C CA . GLU A 1 88 ? -12.138 -19.517 -10.119 1.00 85.25 88 GLU A CA 1
ATOM 711 C C . GLU A 1 88 ? -10.836 -19.724 -9.334 1.00 85.25 88 GLU A C 1
ATOM 713 O O . GLU A 1 88 ? -10.799 -20.488 -8.373 1.00 85.25 88 GLU A O 1
ATOM 718 N N . LYS A 1 89 ? -9.757 -19.016 -9.693 1.00 86.19 89 LYS A N 1
ATOM 719 C CA . LYS A 1 89 ? -8.479 -19.090 -8.969 1.00 86.19 89 LYS A CA 1
ATOM 720 C C . LYS A 1 89 ? -8.536 -18.353 -7.621 1.00 86.19 89 LYS A C 1
ATOM 722 O O . LYS A 1 89 ? -7.599 -18.441 -6.824 1.00 86.19 89 LYS A O 1
ATOM 727 N N . ALA A 1 90 ? -9.611 -17.612 -7.343 1.00 87.06 90 ALA A N 1
ATOM 728 C CA . ALA A 1 90 ? -9.791 -16.957 -6.058 1.00 87.06 90 ALA A CA 1
ATOM 729 C C . ALA A 1 90 ? -10.008 -17.975 -4.924 1.00 87.06 90 ALA A C 1
ATOM 731 O O . ALA A 1 90 ? -10.791 -18.911 -5.068 1.00 87.06 90 ALA A O 1
ATOM 732 N N . PRO A 1 91 ? -9.371 -17.781 -3.753 1.00 85.75 91 PRO A N 1
ATOM 733 C CA . PRO A 1 91 ? -9.559 -18.686 -2.629 1.00 85.75 91 PRO A CA 1
ATOM 734 C C . PRO A 1 91 ? -11.015 -18.647 -2.150 1.00 85.75 91 PRO A C 1
ATOM 736 O O . PRO A 1 91 ? -11.544 -17.591 -1.782 1.00 85.75 91 PRO A O 1
ATOM 739 N N . ALA A 1 92 ? -11.661 -19.809 -2.127 1.00 86.44 92 ALA A N 1
ATOM 740 C CA . ALA A 1 92 ? -12.985 -19.960 -1.549 1.00 86.44 92 ALA A CA 1
ATOM 741 C C . ALA A 1 92 ? -12.896 -19.880 -0.017 1.00 86.44 92 ALA A C 1
ATOM 743 O O . ALA A 1 92 ? -12.047 -20.516 0.609 1.00 86.44 92 ALA A O 1
ATOM 744 N N . PHE A 1 93 ? -13.781 -19.099 0.602 1.00 84.88 93 PHE A N 1
ATOM 745 C CA . PHE A 1 93 ? -13.917 -19.081 2.056 1.00 84.88 93 PHE A CA 1
ATOM 746 C C . PHE A 1 93 ? -15.051 -20.012 2.453 1.00 84.88 93 PHE A C 1
ATOM 748 O O . PHE A 1 93 ? -16.177 -19.847 1.989 1.00 84.88 93 PHE A O 1
ATOM 755 N N . ALA A 1 94 ? -14.763 -20.973 3.329 1.00 79.69 94 ALA A N 1
ATOM 756 C CA . ALA A 1 94 ? -15.800 -21.819 3.896 1.00 79.69 94 ALA A CA 1
ATOM 757 C C . ALA A 1 94 ? -16.800 -20.943 4.666 1.00 79.69 94 ALA A C 1
ATOM 759 O O . ALA A 1 94 ? -16.433 -20.249 5.621 1.00 79.69 94 ALA A O 1
ATOM 760 N N . LYS A 1 95 ? -18.069 -20.965 4.243 1.00 72.94 95 LYS A N 1
ATOM 761 C CA . LYS A 1 95 ? -19.164 -20.340 4.985 1.00 72.94 95 LYS A CA 1
ATOM 762 C C . LYS A 1 95 ? -19.295 -21.113 6.294 1.00 72.94 95 LYS A C 1
ATOM 764 O O . LYS A 1 95 ? -19.564 -22.312 6.281 1.00 72.94 95 LYS A O 1
ATOM 769 N N . ARG A 1 96 ? -19.020 -20.453 7.424 1.00 66.19 96 ARG A N 1
ATOM 770 C CA . ARG A 1 96 ? -19.169 -21.063 8.750 1.00 66.19 96 ARG A CA 1
ATOM 771 C C . ARG A 1 96 ? -20.639 -21.475 8.876 1.00 66.19 96 ARG A C 1
ATOM 773 O O . ARG A 1 96 ? -21.503 -20.604 8.877 1.00 66.19 96 ARG A O 1
ATOM 780 N N . ARG A 1 97 ? -20.914 -22.781 8.876 1.00 65.38 97 ARG A N 1
ATOM 781 C CA . ARG A 1 97 ? -22.267 -23.333 9.004 1.00 65.38 97 ARG A CA 1
ATOM 782 C C . ARG A 1 97 ? -22.742 -23.010 10.422 1.00 65.38 97 ARG A C 1
ATOM 784 O O . ARG A 1 97 ? -22.285 -23.633 11.376 1.00 65.38 97 ARG A O 1
ATOM 791 N N . GLU A 1 98 ? -23.567 -21.978 10.565 1.00 57.12 98 GLU A N 1
ATOM 792 C CA . GLU A 1 98 ? -24.324 -21.729 11.794 1.00 57.12 98 GLU A CA 1
ATOM 793 C C . GLU A 1 98 ? -25.192 -22.966 12.039 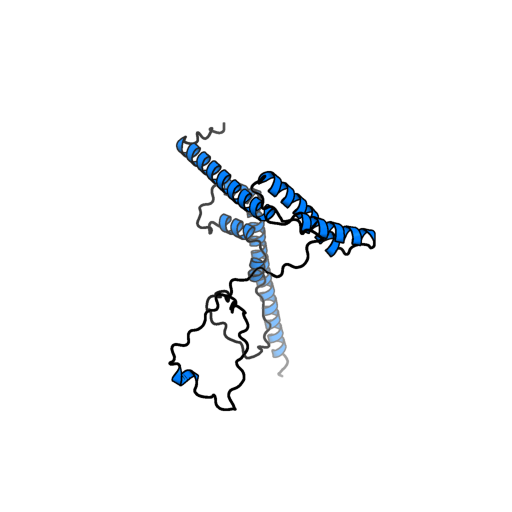1.00 57.12 98 GLU A C 1
ATOM 795 O O . GLU A 1 98 ? -26.104 -23.243 11.268 1.00 57.12 98 GLU A O 1
ATOM 800 N N . GLY A 1 99 ? -24.816 -23.787 13.021 1.00 52.16 99 GLY A N 1
ATOM 801 C CA . GLY A 1 99 ? -25.499 -25.047 13.340 1.00 52.16 99 GLY A CA 1
ATOM 802 C C . GLY A 1 99 ? -24.605 -26.289 13.420 1.00 52.16 99 GLY A C 1
ATOM 803 O O . GLY A 1 99 ? -25.107 -27.367 13.712 1.00 52.16 99 GLY A O 1
ATOM 804 N N . GLY A 1 100 ? -23.294 -26.181 13.184 1.00 44.31 100 GLY A N 1
ATOM 805 C CA . GLY A 1 100 ? -22.347 -27.280 13.413 1.00 44.31 100 GLY A CA 1
ATOM 806 C C . GLY A 1 100 ? -21.545 -27.060 14.688 1.00 44.31 100 GLY A C 1
ATOM 807 O O . GLY A 1 100 ? -20.626 -26.242 14.691 1.00 44.31 100 GLY A O 1
ATOM 808 N N . GLY A 1 101 ? -21.904 -27.771 15.757 1.00 43.97 101 GLY A N 1
ATOM 809 C CA . GLY A 1 101 ? -21.170 -27.776 17.017 1.00 43.97 101 GLY A CA 1
ATOM 810 C C . GLY A 1 101 ? -19.680 -28.071 16.832 1.00 43.97 101 GLY A C 1
ATOM 811 O O . GLY A 1 101 ? -19.273 -28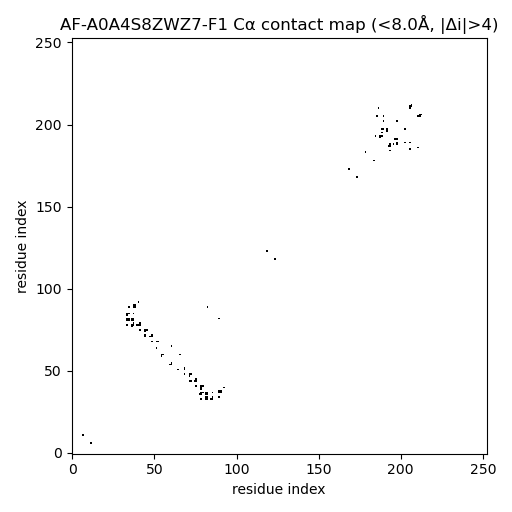.830 15.955 1.00 43.97 101 GLY A O 1
ATOM 812 N N . VAL A 1 102 ? -18.894 -27.407 17.674 1.00 50.19 102 VAL A N 1
ATOM 813 C CA . VAL A 1 102 ? -17.541 -27.743 18.124 1.00 50.19 102 VAL A CA 1
ATOM 814 C C . VAL A 1 102 ? -17.068 -29.136 17.671 1.00 50.19 102 VAL A C 1
ATOM 816 O O . VAL A 1 102 ? -17.345 -30.142 18.310 1.00 50.19 102 VAL A O 1
ATOM 819 N N . GLN A 1 103 ? -16.289 -29.190 16.590 1.00 51.97 103 GLN A N 1
ATOM 820 C CA . GLN A 1 103 ? -15.224 -30.185 16.465 1.00 51.97 103 GLN A CA 1
ATOM 821 C C . GLN A 1 103 ? -13.896 -29.469 16.701 1.00 51.97 103 GLN A C 1
ATOM 823 O O . GLN A 1 103 ? -13.096 -29.211 15.797 1.00 51.97 103 GLN A O 1
ATOM 828 N N . GLU A 1 104 ? -13.684 -29.122 17.970 1.00 51.62 104 GLU A N 1
ATOM 829 C CA . GLU A 1 104 ? -12.366 -29.206 18.587 1.00 51.62 104 GLU A CA 1
ATOM 830 C C . GLU A 1 104 ? -11.805 -30.598 18.296 1.00 51.62 104 GLU A C 1
ATOM 832 O O . GLU A 1 104 ? -12.174 -31.592 18.909 1.00 51.62 104 GLU A O 1
ATOM 837 N N . GLY A 1 105 ? -10.989 -30.697 17.256 1.00 49.00 105 GLY A N 1
ATOM 838 C CA . GLY A 1 105 ? -10.522 -32.008 16.826 1.00 49.00 105 GLY A CA 1
ATOM 839 C C . GLY A 1 105 ? -9.537 -31.999 15.677 1.00 49.00 105 GLY A C 1
ATOM 840 O O . GLY A 1 105 ? -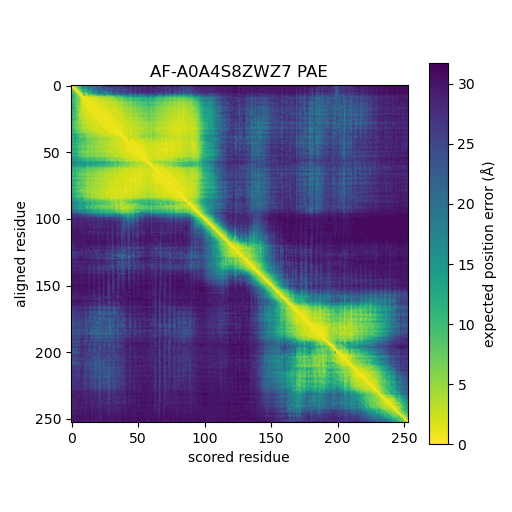9.147 -33.069 15.214 1.00 49.00 105 GLY A O 1
ATOM 841 N N . ARG A 1 106 ? -9.043 -30.830 15.241 1.00 48.03 106 ARG A N 1
ATOM 842 C CA . ARG A 1 106 ? -7.729 -30.805 14.596 1.00 48.03 106 ARG A CA 1
ATOM 843 C C . ARG A 1 106 ? -6.723 -31.174 15.675 1.00 48.03 106 ARG A C 1
ATOM 845 O O . ARG A 1 106 ? -6.156 -30.294 16.319 1.00 48.03 106 ARG A O 1
ATOM 852 N N . LYS A 1 107 ? -6.538 -32.488 15.849 1.00 50.25 107 LYS A N 1
ATOM 853 C CA . LYS A 1 107 ? -5.317 -33.115 16.328 1.00 50.25 107 LYS A CA 1
ATOM 854 C C . LYS A 1 107 ? -4.192 -32.429 15.566 1.00 50.25 107 LYS A C 1
ATOM 856 O O . LYS A 1 107 ? -3.835 -32.808 14.453 1.00 50.25 107 LYS A O 1
ATOM 861 N N . ARG A 1 108 ? -3.676 -31.345 16.153 1.00 49.94 108 ARG A N 1
ATOM 862 C CA . ARG A 1 108 ? -2.276 -30.994 16.003 1.00 49.94 108 ARG A CA 1
ATOM 863 C C . ARG A 1 108 ? -1.600 -32.315 16.293 1.00 49.94 108 ARG A C 1
ATOM 865 O O . ARG A 1 108 ? -1.820 -32.872 17.365 1.00 49.94 108 ARG A O 1
ATOM 872 N N . ARG A 1 109 ? -0.962 -32.878 15.274 1.00 47.03 109 ARG A N 1
ATOM 873 C CA . ARG A 1 109 ? -0.075 -34.016 15.415 1.00 47.03 109 ARG A CA 1
ATOM 874 C C . ARG A 1 109 ? 0.941 -33.557 16.458 1.00 47.03 109 ARG A C 1
ATOM 876 O O . ARG A 1 109 ? 1.873 -32.833 16.134 1.00 47.03 109 ARG A O 1
ATOM 883 N N . ARG A 1 110 ? 0.629 -33.828 17.727 1.00 45.97 110 ARG A N 1
ATOM 884 C CA . ARG A 1 110 ? 1.587 -33.901 18.806 1.00 45.97 110 ARG A CA 1
ATOM 885 C C . ARG A 1 110 ? 2.438 -35.058 18.332 1.00 45.97 110 ARG A C 1
ATOM 887 O O . ARG A 1 110 ? 2.026 -36.207 18.410 1.00 45.97 110 ARG A O 1
ATOM 894 N N . VAL A 1 111 ? 3.506 -34.722 17.624 1.00 45.34 111 VAL A N 1
ATOM 895 C CA . VAL A 1 111 ? 4.691 -35.547 17.712 1.00 45.34 111 VAL A CA 1
ATOM 896 C C . VAL A 1 111 ? 5.005 -35.421 19.193 1.00 45.34 111 VAL A C 1
ATOM 898 O O . VAL A 1 111 ? 5.399 -34.356 19.664 1.00 45.34 111 VAL A O 1
ATOM 901 N N . GLU A 1 112 ? 4.550 -36.405 19.962 1.00 45.53 112 GLU A N 1
ATOM 902 C CA . GLU A 1 112 ? 5.257 -36.752 21.176 1.00 45.53 112 GLU A CA 1
ATOM 903 C C . GLU A 1 112 ? 6.653 -37.073 20.653 1.00 45.53 112 GLU A C 1
ATOM 905 O O . GLU A 1 112 ? 6.903 -38.146 20.121 1.00 45.53 112 GLU A O 1
ATOM 910 N N . GLU A 1 113 ? 7.521 -36.060 20.639 1.00 44.94 113 GLU A N 1
ATOM 911 C CA . GLU A 1 113 ? 8.911 -36.310 20.974 1.00 44.94 113 GLU A CA 1
ATOM 912 C C . GLU A 1 113 ? 8.813 -36.843 22.401 1.00 44.94 113 GLU A C 1
ATOM 914 O O . GLU A 1 113 ? 8.747 -36.097 23.379 1.00 44.94 113 GLU A O 1
ATOM 919 N N . GLU A 1 114 ? 8.592 -38.155 22.489 1.00 42.72 114 GLU A N 1
ATOM 920 C CA . GLU A 1 114 ? 9.185 -38.947 23.541 1.00 42.72 114 GLU A CA 1
ATOM 921 C C . GLU A 1 114 ? 10.668 -38.598 23.437 1.00 42.72 114 GLU A C 1
ATOM 923 O O . GLU A 1 114 ? 11.378 -39.071 22.552 1.00 42.72 114 GLU A O 1
ATOM 928 N N . ASP A 1 115 ? 11.086 -37.621 24.244 1.00 47.84 115 ASP A N 1
ATOM 929 C CA . ASP A 1 115 ? 12.481 -37.459 24.607 1.00 47.84 115 ASP A CA 1
ATOM 930 C C . ASP A 1 115 ? 12.820 -38.792 25.295 1.00 47.84 115 ASP A C 1
ATOM 932 O O . ASP A 1 115 ? 12.590 -38.970 26.492 1.00 47.84 115 ASP A O 1
ATOM 936 N N . GLU A 1 116 ? 13.208 -39.794 24.504 1.00 44.59 116 GLU A N 1
ATOM 937 C CA . GLU A 1 116 ? 13.789 -41.041 24.979 1.00 44.59 116 GLU A CA 1
ATOM 938 C C . GLU A 1 116 ? 15.120 -40.648 25.622 1.00 44.59 116 GLU A C 1
ATOM 940 O O . GLU A 1 116 ? 16.173 -40.699 24.993 1.00 44.59 116 GLU A O 1
ATOM 945 N N . ASP A 1 117 ? 15.061 -40.152 26.861 1.00 53.50 117 ASP A N 1
ATOM 946 C CA . ASP A 1 117 ? 16.237 -39.782 27.638 1.00 53.50 117 ASP A CA 1
ATOM 947 C C . ASP A 1 117 ? 17.122 -41.021 27.704 1.00 53.50 117 ASP A C 1
ATOM 949 O O . ASP A 1 117 ? 16.734 -41.986 28.353 1.00 53.50 117 ASP A O 1
ATOM 953 N N . GLU A 1 118 ? 18.259 -40.999 27.014 1.00 61.38 118 GLU A N 1
ATOM 954 C CA . GLU A 1 118 ? 19.205 -42.085 26.688 1.00 61.38 118 GLU A CA 1
ATOM 955 C C . GLU A 1 118 ? 19.880 -42.728 27.929 1.00 61.38 118 GLU A C 1
ATOM 957 O O . GLU A 1 118 ? 21.081 -42.965 27.987 1.00 61.38 118 GLU A O 1
ATOM 962 N N . THR A 1 119 ? 19.094 -42.952 28.977 1.00 71.25 119 THR A N 1
ATOM 963 C CA . THR A 1 119 ? 19.453 -43.351 30.332 1.00 71.25 119 THR A CA 1
ATOM 964 C C . THR A 1 119 ? 18.838 -44.711 30.628 1.00 71.25 119 THR A C 1
ATOM 966 O O . THR A 1 119 ? 17.662 -44.949 30.340 1.00 71.25 119 THR A O 1
ATOM 969 N N . ASP A 1 120 ? 19.643 -45.599 31.208 1.00 81.75 120 ASP A N 1
ATOM 970 C CA . ASP A 1 120 ? 19.239 -46.963 31.546 1.00 81.75 120 ASP A CA 1
ATOM 971 C C . ASP A 1 120 ? 18.044 -46.986 32.518 1.00 81.75 120 ASP A C 1
ATOM 973 O O . ASP A 1 120 ? 17.898 -46.121 33.391 1.00 81.75 120 ASP A O 1
ATOM 977 N N . GLU A 1 121 ? 17.191 -48.007 32.398 1.00 78.25 121 GLU A N 1
ATOM 978 C CA . GLU A 1 121 ? 15.973 -48.180 33.209 1.00 78.25 121 GLU A CA 1
ATOM 979 C C . GLU A 1 121 ? 16.261 -48.173 34.723 1.00 78.25 121 GLU A C 1
ATOM 981 O O . GLU A 1 121 ? 15.485 -47.619 35.506 1.00 78.25 121 GLU A O 1
ATOM 986 N N . ASP A 1 122 ? 17.415 -48.706 35.133 1.00 77.38 122 ASP A N 1
ATOM 987 C CA . ASP A 1 122 ? 17.861 -48.735 36.530 1.00 77.38 122 ASP A CA 1
ATOM 988 C C . ASP A 1 122 ? 18.172 -47.338 37.091 1.00 77.38 122 ASP A C 1
ATOM 990 O O . ASP A 1 122 ? 17.948 -47.081 38.274 1.00 77.38 122 ASP A O 1
ATOM 994 N N . VAL A 1 123 ? 18.636 -46.409 36.248 1.00 81.69 123 VAL A N 1
ATOM 995 C CA . VAL A 1 123 ? 18.912 -45.014 36.633 1.00 81.69 123 VAL A CA 1
ATOM 996 C C . VAL A 1 123 ? 17.610 -44.219 36.739 1.00 81.69 123 VAL A C 1
ATOM 998 O O . VAL A 1 123 ? 17.460 -43.391 37.638 1.00 81.69 123 VAL A O 1
ATOM 1001 N N . ARG A 1 124 ? 16.634 -44.512 35.871 1.00 80.31 124 ARG A N 1
ATOM 1002 C CA . ARG A 1 124 ? 15.305 -43.873 35.873 1.00 80.31 124 ARG A CA 1
ATOM 1003 C C . ARG A 1 124 ? 14.471 -44.219 37.109 1.00 80.31 124 ARG A C 1
ATOM 1005 O O . ARG A 1 124 ? 13.654 -43.408 37.538 1.00 80.31 124 ARG A O 1
ATOM 1012 N N . ASN A 1 125 ? 14.684 -45.399 37.690 1.00 84.31 125 ASN A N 1
ATOM 1013 C CA . ASN A 1 125 ? 13.975 -45.855 38.889 1.00 84.31 125 ASN A CA 1
ATOM 1014 C C . ASN A 1 125 ? 14.566 -45.316 40.200 1.00 84.31 125 ASN A C 1
ATOM 1016 O O . ASN A 1 125 ? 13.996 -45.562 41.268 1.00 84.31 125 ASN A O 1
ATOM 1020 N N . ILE A 1 126 ? 15.688 -44.586 40.151 1.00 82.75 126 ILE A N 1
ATOM 1021 C CA . ILE A 1 126 ? 16.257 -43.956 41.342 1.00 82.75 126 ILE A CA 1
ATOM 1022 C C . ILE A 1 126 ? 15.263 -42.893 41.835 1.00 82.75 126 ILE A C 1
ATOM 1024 O O . ILE A 1 126 ? 14.971 -41.935 41.116 1.00 82.75 126 ILE A O 1
ATOM 1028 N N . PRO A 1 127 ? 14.722 -43.030 43.058 1.00 82.56 127 PRO A N 1
ATOM 1029 C CA . PRO A 1 127 ? 13.739 -42.091 43.567 1.00 82.56 127 PRO A CA 1
ATOM 1030 C C . PRO A 1 127 ? 14.378 -40.715 43.750 1.00 82.56 127 PRO A C 1
ATOM 1032 O O . PRO A 1 127 ? 15.409 -40.568 44.411 1.00 82.56 127 PRO A O 1
ATOM 1035 N N . MET A 1 128 ? 13.733 -39.695 43.190 1.00 84.75 128 MET A N 1
ATOM 1036 C CA . MET A 1 128 ? 14.164 -38.314 43.357 1.00 84.75 128 MET A CA 1
ATOM 1037 C C . MET A 1 128 ? 14.136 -37.911 44.845 1.00 84.75 128 MET A C 1
ATOM 1039 O O . MET A 1 128 ? 13.199 -38.274 45.568 1.00 84.75 128 MET A O 1
ATOM 1043 N N . PRO A 1 129 ? 15.135 -37.149 45.333 1.00 85.25 129 PRO A N 1
ATOM 1044 C CA . PRO A 1 129 ? 15.092 -36.587 46.676 1.00 85.25 129 PRO A CA 1
ATOM 1045 C C . PRO A 1 129 ? 13.874 -35.668 46.826 1.00 85.25 129 PRO A C 1
ATOM 1047 O O . PRO A 1 129 ? 13.466 -34.985 45.891 1.00 85.25 129 PRO A O 1
ATOM 1050 N N . LYS A 1 130 ? 13.296 -35.637 48.031 1.00 79.38 130 LYS A N 1
ATOM 1051 C CA . LYS A 1 130 ? 12.002 -34.990 48.331 1.00 79.38 130 LYS A CA 1
ATOM 1052 C C . LYS A 1 130 ? 11.940 -33.485 48.027 1.00 79.38 130 LYS A C 1
ATOM 1054 O O . LYS A 1 130 ? 10.844 -32.937 47.971 1.00 79.38 130 LYS A O 1
ATOM 1059 N N . ASP A 1 131 ? 13.087 -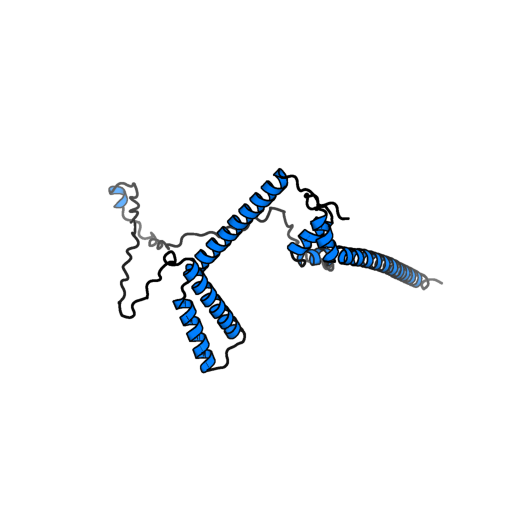32.850 47.805 1.00 81.62 131 ASP A N 1
ATOM 1060 C CA . ASP A 1 131 ? 13.221 -31.420 47.523 1.00 81.62 131 ASP A CA 1
ATOM 1061 C C . ASP A 1 131 ? 13.348 -31.097 46.026 1.00 81.62 131 ASP A C 1
ATOM 1063 O O . ASP A 1 131 ? 13.691 -29.972 45.664 1.00 81.62 131 ASP A O 1
ATOM 1067 N N . THR A 1 132 ? 13.086 -32.050 45.126 1.00 76.50 132 THR A N 1
ATOM 1068 C CA . THR A 1 132 ? 13.083 -31.750 43.690 1.00 76.50 132 THR A CA 1
ATOM 1069 C C . THR A 1 132 ? 11.817 -30.984 43.331 1.00 76.50 132 THR A C 1
ATOM 1071 O O . THR A 1 132 ? 10.721 -31.548 43.421 1.00 76.50 132 THR A O 1
ATOM 1074 N N . PRO A 1 133 ? 11.935 -29.700 42.954 1.00 76.69 133 PRO A N 1
ATOM 1075 C CA . PRO A 1 133 ? 10.775 -28.883 42.653 1.00 76.69 133 PRO A CA 1
ATOM 1076 C C . PRO A 1 133 ? 9.987 -29.499 41.487 1.00 76.69 133 PRO A C 1
ATOM 1078 O O . PRO A 1 133 ? 10.583 -30.126 40.606 1.00 76.69 133 PRO A O 1
ATOM 1081 N N . PRO A 1 134 ? 8.653 -29.329 41.458 1.00 78.88 134 PRO A N 1
ATOM 1082 C CA . PRO A 1 134 ? 7.826 -29.874 40.390 1.00 78.88 134 PRO A CA 1
ATOM 1083 C C . PRO A 1 134 ? 8.318 -29.375 39.022 1.00 78.88 134 PRO A C 1
ATOM 1085 O O . PRO A 1 134 ? 8.719 -28.210 38.907 1.00 78.88 134 PRO A O 1
ATOM 1088 N N . PRO A 1 135 ? 8.284 -30.223 37.976 1.00 75.25 135 PRO A N 1
ATOM 1089 C CA . PRO A 1 135 ? 8.785 -29.854 36.661 1.00 75.25 135 PRO A CA 1
ATOM 1090 C C . PRO A 1 135 ? 8.039 -28.624 36.144 1.00 75.25 135 PRO A C 1
ATOM 1092 O O . PRO A 1 135 ? 6.806 -28.582 36.107 1.00 75.25 135 PRO A O 1
ATOM 1095 N N . VAL A 1 136 ? 8.802 -27.601 35.754 1.00 75.69 136 VAL A N 1
ATOM 1096 C CA . VAL A 1 136 ? 8.247 -26.349 35.238 1.00 75.69 136 VAL A CA 1
ATOM 1097 C C . VAL A 1 136 ? 7.445 -26.662 33.971 1.00 75.69 136 VAL A C 1
ATOM 1099 O O . VAL A 1 136 ? 7.981 -27.288 33.052 1.00 75.69 136 VAL A O 1
ATOM 1102 N N . PRO A 1 137 ? 6.171 -26.240 33.873 1.00 74.31 137 PRO A N 1
ATOM 1103 C CA . PRO A 1 137 ? 5.359 -26.530 32.701 1.00 74.31 137 PRO A CA 1
ATOM 1104 C C . PRO A 1 137 ? 6.005 -25.926 31.448 1.00 74.31 137 PRO A C 1
ATOM 1106 O O . PRO A 1 137 ? 6.214 -24.711 31.370 1.00 74.31 137 PRO A O 1
ATOM 1109 N N . ARG A 1 138 ? 6.302 -26.776 30.450 1.00 65.75 138 ARG A N 1
ATOM 1110 C CA . ARG A 1 138 ? 6.832 -26.354 29.143 1.00 65.75 138 ARG A CA 1
ATOM 1111 C C . ARG A 1 138 ? 5.808 -25.419 28.484 1.00 65.75 138 ARG A C 1
ATOM 1113 O O . ARG A 1 138 ? 4.774 -25.842 27.965 1.00 65.75 138 ARG A O 1
ATOM 1120 N N . ARG A 1 139 ? 6.063 -24.108 28.539 1.00 66.62 139 ARG A N 1
ATOM 1121 C CA . ARG A 1 139 ? 5.243 -23.102 27.857 1.00 66.62 139 ARG A CA 1
ATOM 1122 C C . ARG A 1 139 ? 5.553 -23.209 26.365 1.00 66.62 139 ARG A C 1
ATOM 1124 O O . ARG A 1 139 ? 6.625 -22.800 25.943 1.00 66.62 139 ARG A O 1
ATOM 1131 N N . ASN A 1 140 ? 4.610 -23.729 25.576 1.00 60.75 140 ASN A N 1
ATOM 1132 C CA . ASN A 1 140 ? 4.688 -23.854 24.110 1.00 60.75 140 ASN A CA 1
ATOM 1133 C C . ASN A 1 140 ? 4.678 -22.483 23.394 1.00 60.75 140 ASN A C 1
ATOM 1135 O O . ASN A 1 140 ? 3.799 -22.197 22.580 1.00 60.75 140 ASN A O 1
ATOM 1139 N N . GLN A 1 141 ? 5.610 -21.599 23.736 1.00 62.56 141 GLN A N 1
ATOM 1140 C CA . GLN A 1 141 ? 5.838 -20.323 23.072 1.00 62.56 141 GLN A CA 1
ATOM 1141 C C . GLN A 1 141 ? 7.124 -20.457 22.253 1.00 62.56 141 GLN A C 1
ATOM 1143 O O . GLN A 1 141 ? 8.188 -20.625 22.847 1.00 62.56 141 GLN A O 1
ATOM 1148 N N . PRO A 1 142 ? 7.079 -20.376 20.912 1.00 63.34 142 PRO A N 1
ATOM 1149 C CA . PRO A 1 142 ? 8.303 -20.206 20.148 1.00 63.34 142 PRO A CA 1
ATOM 1150 C C . PRO A 1 142 ? 8.921 -18.866 20.560 1.00 63.34 142 PRO A C 1
ATOM 1152 O O . PRO A 1 142 ? 8.290 -17.818 20.408 1.00 63.34 142 PRO A O 1
ATOM 1155 N N . HIS A 1 143 ? 10.138 -18.888 21.104 1.00 58.25 143 HIS A N 1
ATOM 1156 C CA . HIS A 1 143 ? 10.899 -17.679 21.406 1.00 58.25 143 HIS A CA 1
ATOM 1157 C C . HIS A 1 143 ? 11.254 -16.954 20.102 1.00 58.25 143 HIS A C 1
ATOM 1159 O O . HIS A 1 143 ? 12.330 -17.133 19.540 1.00 58.25 143 HIS A O 1
ATOM 1165 N N . GLN A 1 144 ? 10.346 -16.116 19.602 1.00 64.31 144 GLN A N 1
ATOM 1166 C CA . GLN A 1 144 ? 10.695 -15.108 18.611 1.00 64.31 144 GLN A CA 1
ATOM 1167 C C . GLN A 1 144 ? 11.332 -13.938 19.349 1.00 64.31 144 GLN A C 1
ATOM 1169 O O . GLN A 1 144 ? 10.659 -13.013 19.804 1.00 64.31 144 GLN A O 1
ATOM 1174 N N . LEU A 1 145 ? 12.654 -14.010 19.490 1.00 68.69 145 LEU A N 1
ATOM 1175 C CA . LEU A 1 145 ? 13.463 -12.834 19.770 1.00 68.69 145 LEU A CA 1
ATOM 1176 C C . LEU A 1 145 ? 13.178 -11.802 18.666 1.00 68.69 145 LEU A C 1
ATOM 1178 O O . LEU A 1 145 ? 13.227 -12.149 17.482 1.00 68.69 145 LEU A O 1
ATOM 1182 N N . PRO A 1 146 ? 12.851 -10.546 19.007 1.00 68.06 146 PRO A N 1
ATOM 1183 C CA . PRO A 1 146 ? 12.724 -9.512 17.998 1.00 68.06 146 PRO A CA 1
ATOM 1184 C C . PRO A 1 146 ? 14.083 -9.333 17.317 1.00 68.06 146 PRO A C 1
ATOM 1186 O O . PRO A 1 146 ? 15.076 -9.033 17.982 1.00 68.06 146 PRO A O 1
ATOM 1189 N N . ASN A 1 147 ? 14.126 -9.497 15.991 1.00 67.38 147 ASN A N 1
ATOM 1190 C CA . ASN A 1 147 ? 15.285 -9.099 15.200 1.00 67.38 147 ASN A CA 1
ATOM 1191 C C . ASN A 1 147 ? 15.478 -7.596 15.388 1.00 67.38 147 ASN A C 1
ATOM 1193 O O . ASN A 1 147 ? 14.741 -6.776 14.835 1.00 67.38 147 ASN A O 1
ATOM 1197 N N . LYS A 1 148 ? 16.455 -7.249 16.224 1.00 57.09 148 LYS A N 1
ATOM 1198 C CA . LYS A 1 148 ? 16.890 -5.876 16.439 1.00 57.09 148 LYS A CA 1
ATOM 1199 C C . LYS A 1 148 ? 17.309 -5.323 15.072 1.00 57.09 148 LYS A C 1
ATOM 1201 O O . LYS A 1 148 ? 18.069 -5.998 14.373 1.00 57.09 148 LYS A O 1
ATOM 1206 N N . PRO A 1 149 ? 16.817 -4.145 14.649 1.00 56.75 149 PRO A N 1
ATOM 1207 C CA . PRO A 1 149 ? 17.321 -3.529 13.433 1.00 56.75 149 PRO A CA 1
ATOM 1208 C C . PRO A 1 149 ? 18.830 -3.348 13.602 1.00 56.75 149 PRO A C 1
ATOM 1210 O O . PRO A 1 149 ? 19.275 -2.847 14.636 1.00 56.75 149 PRO A O 1
ATOM 1213 N N . ALA A 1 150 ? 19.609 -3.800 12.618 1.00 56.22 150 ALA A N 1
ATOM 1214 C CA . ALA A 1 150 ? 21.045 -3.574 12.560 1.00 56.22 150 ALA A CA 1
ATOM 1215 C C . ALA A 1 150 ? 21.294 -2.068 12.397 1.00 56.22 150 ALA A C 1
ATOM 1217 O O . ALA A 1 150 ? 21.419 -1.551 11.290 1.00 56.22 150 ALA A O 1
ATOM 1218 N N . VAL A 1 151 ? 21.286 -1.349 13.518 1.00 53.34 151 VAL A N 1
ATOM 1219 C CA . VAL A 1 151 ? 21.791 0.014 13.598 1.00 53.34 151 VAL A CA 1
ATOM 1220 C C . VAL A 1 151 ? 23.303 -0.124 13.559 1.00 53.34 151 VAL A C 1
ATOM 1222 O O . VAL A 1 151 ? 23.910 -0.698 14.461 1.00 53.34 151 VAL A O 1
ATOM 1225 N N . SER A 1 152 ? 23.878 0.336 12.453 1.00 53.66 152 SER A N 1
ATOM 1226 C CA . SER A 1 152 ? 25.307 0.547 12.254 1.00 53.66 152 SER A CA 1
ATOM 1227 C C . SER A 1 152 ? 25.969 1.033 13.543 1.00 53.66 152 SER A C 1
ATOM 1229 O O . SER A 1 152 ? 25.584 2.069 14.088 1.00 53.66 152 SER A O 1
ATOM 1231 N N . ALA A 1 153 ? 26.947 0.265 14.016 1.00 53.69 153 ALA A N 1
ATOM 1232 C CA . ALA A 1 153 ? 27.746 0.552 15.192 1.00 53.69 153 ALA A CA 1
ATOM 1233 C C . ALA A 1 153 ? 28.539 1.856 15.004 1.00 53.69 153 ALA A C 1
ATOM 1235 O O . ALA A 1 153 ? 29.640 1.855 14.462 1.00 53.69 153 ALA A O 1
ATOM 1236 N N . ALA A 1 154 ? 27.970 2.967 15.461 1.00 63.91 154 ALA A N 1
ATOM 1237 C CA . ALA A 1 154 ? 28.711 4.168 15.810 1.00 63.91 154 ALA A CA 1
ATOM 1238 C C . ALA A 1 154 ? 28.515 4.393 17.320 1.00 63.91 154 ALA A C 1
ATOM 1240 O O . ALA A 1 154 ? 27.368 4.366 17.781 1.00 63.91 154 ALA A O 1
ATOM 1241 N N . PRO A 1 155 ? 29.587 4.559 18.114 1.00 58.44 155 PRO A N 1
ATOM 1242 C CA . PRO A 1 155 ? 29.460 4.765 19.549 1.00 58.44 155 PRO A CA 1
ATOM 1243 C C . PRO A 1 155 ? 28.847 6.145 19.809 1.00 58.44 155 PRO A C 1
ATOM 1245 O O . PRO A 1 155 ? 29.496 7.174 19.635 1.00 58.44 155 PRO A O 1
ATOM 1248 N N . VAL A 1 156 ? 27.580 6.173 20.225 1.00 62.31 156 VAL A N 1
ATOM 1249 C CA . VAL A 1 156 ? 26.971 7.378 20.796 1.00 62.31 156 VAL A CA 1
ATOM 1250 C C . VAL A 1 156 ? 27.517 7.507 22.214 1.00 62.31 156 VAL A C 1
ATOM 1252 O O . VAL A 1 156 ? 27.162 6.729 23.098 1.00 62.31 156 VAL A O 1
ATOM 1255 N N . VAL A 1 157 ? 28.438 8.447 22.409 1.00 73.06 157 VAL A N 1
ATOM 1256 C CA . VAL A 1 157 ? 29.018 8.766 23.717 1.00 73.06 157 VAL A CA 1
ATOM 1257 C C . VAL A 1 157 ? 27.894 9.263 24.629 1.00 73.06 157 VAL A C 1
ATOM 1259 O O . VAL A 1 157 ? 27.216 10.239 24.309 1.00 73.06 157 VAL A O 1
ATOM 1262 N N . ALA A 1 158 ? 27.661 8.571 25.745 1.00 68.62 158 ALA A N 1
ATOM 1263 C CA . ALA A 1 158 ? 26.668 8.977 26.731 1.00 68.62 158 ALA A CA 1
ATOM 1264 C C . ALA A 1 158 ? 27.138 10.265 27.427 1.00 68.62 158 ALA A C 1
ATOM 1266 O O . ALA A 1 158 ? 28.137 10.258 28.143 1.00 68.62 158 ALA A O 1
ATOM 1267 N N . GLN A 1 159 ? 26.432 11.374 27.207 1.00 73.12 159 GLN A N 1
ATOM 1268 C CA . GLN A 1 159 ? 26.649 12.618 27.946 1.00 73.12 159 GLN A CA 1
ATOM 1269 C C . GLN A 1 159 ? 26.105 12.437 29.371 1.00 73.12 159 GLN A C 1
ATOM 1271 O O . GLN A 1 159 ? 24.900 12.304 29.569 1.00 73.12 159 GLN A O 1
ATOM 1276 N N . THR A 1 160 ? 26.998 12.376 30.360 1.00 74.25 160 THR A N 1
ATOM 1277 C CA . THR A 1 160 ? 26.668 12.154 31.782 1.00 74.25 160 THR A CA 1
ATOM 1278 C C . THR A 1 160 ? 26.459 13.447 32.569 1.00 74.25 160 THR A C 1
ATOM 1280 O O . THR A 1 160 ? 26.062 13.400 33.731 1.00 74.25 160 THR A O 1
ATOM 1283 N N . THR A 1 161 ? 26.688 14.607 31.952 1.00 79.06 161 THR A N 1
ATOM 1284 C CA . THR A 1 161 ? 26.556 15.920 32.586 1.00 79.06 161 THR A CA 1
ATOM 1285 C C . THR A 1 161 ? 25.617 16.810 31.778 1.00 79.06 161 THR A C 1
ATOM 1287 O O . THR A 1 161 ? 25.716 16.912 30.556 1.00 79.06 161 THR A O 1
ATOM 1290 N N . TYR A 1 162 ? 24.668 17.446 32.467 1.00 75.12 162 TYR A N 1
ATOM 1291 C CA . TYR A 1 162 ? 23.726 18.381 31.859 1.00 75.12 162 TYR A CA 1
ATOM 1292 C C . TYR A 1 162 ? 24.475 19.688 31.569 1.00 75.12 162 TYR A C 1
ATOM 1294 O O . TYR A 1 162 ? 24.676 20.506 32.465 1.00 75.12 162 TYR A O 1
ATOM 1302 N N . SER A 1 163 ? 24.964 19.867 30.340 1.00 79.75 163 SER A N 1
ATOM 1303 C CA . SER A 1 163 ? 25.539 21.148 29.925 1.00 79.75 163 SER A CA 1
ATOM 1304 C C . SER A 1 163 ? 24.419 22.186 29.857 1.00 79.75 16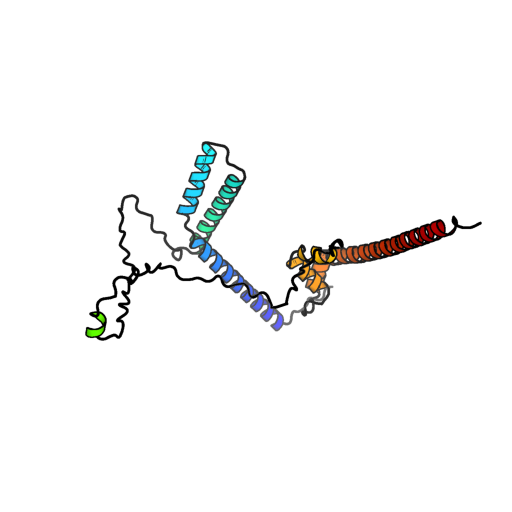3 SER A C 1
ATOM 1306 O O . SER A 1 163 ? 23.462 22.007 29.108 1.00 79.75 163 SER A O 1
ATOM 1308 N N . SER A 1 164 ? 24.541 23.278 30.610 1.00 81.75 164 SER A N 1
ATOM 1309 C CA . SER A 1 164 ? 23.595 24.406 30.614 1.00 81.75 164 SER A CA 1
ATOM 1310 C C . SER A 1 164 ? 23.625 25.250 29.331 1.00 81.75 164 SER A C 1
ATOM 1312 O O . SER A 1 164 ? 22.856 26.200 29.205 1.00 81.75 164 SER A O 1
ATOM 1314 N N . ALA A 1 165 ? 24.493 24.917 28.372 1.00 80.81 165 ALA A N 1
ATOM 1315 C CA . ALA A 1 165 ? 24.546 25.583 27.079 1.00 80.81 165 ALA A CA 1
ATOM 1316 C C . ALA A 1 165 ? 23.309 25.222 26.226 1.00 80.81 165 ALA A C 1
ATOM 1318 O O . ALA A 1 165 ? 22.959 24.041 26.124 1.00 80.81 165 ALA A O 1
ATOM 1319 N N . PRO A 1 166 ? 22.643 26.205 25.591 1.00 81.38 166 PRO A N 1
ATOM 1320 C CA . PRO A 1 166 ? 21.497 25.939 24.732 1.00 81.38 166 PRO A CA 1
ATOM 1321 C C . PRO A 1 166 ? 21.908 25.095 23.519 1.00 81.38 166 PRO A C 1
ATOM 1323 O O . PRO A 1 166 ? 22.881 25.391 22.827 1.00 81.38 166 PRO A O 1
ATOM 1326 N N . VAL A 1 167 ? 21.136 24.046 23.230 1.00 81.94 167 VAL A N 1
ATOM 1327 C CA . VAL A 1 167 ? 21.342 23.197 22.049 1.00 81.94 167 VAL A CA 1
ATOM 1328 C C . VAL A 1 167 ? 20.834 23.937 20.811 1.00 81.94 167 VAL A C 1
ATOM 1330 O O . VAL A 1 167 ? 19.633 23.951 20.533 1.00 81.94 167 VAL A O 1
ATOM 1333 N N . LEU A 1 168 ? 21.741 24.552 20.053 1.00 82.75 168 LEU A N 1
ATOM 1334 C CA . LEU A 1 168 ? 21.411 25.179 18.773 1.00 82.75 168 LEU A CA 1
ATOM 1335 C C . LEU A 1 168 ? 21.170 24.094 17.713 1.00 82.75 168 LEU A C 1
ATOM 1337 O O . LEU A 1 168 ? 22.066 23.318 17.381 1.00 82.75 168 LEU A O 1
ATOM 1341 N N . ARG A 1 169 ? 19.938 24.012 17.195 1.00 86.62 169 ARG A N 1
ATOM 1342 C CA . ARG A 1 169 ? 19.568 23.054 16.142 1.00 86.62 169 ARG A CA 1
ATOM 1343 C C . ARG A 1 169 ? 19.804 23.667 14.769 1.00 86.62 169 ARG A C 1
ATOM 1345 O O . ARG A 1 169 ? 19.256 24.722 14.456 1.00 86.62 169 ARG A O 1
ATOM 1352 N N . ASN A 1 170 ? 20.524 22.953 13.909 1.00 86.75 170 ASN A N 1
ATOM 1353 C CA . ASN A 1 170 ? 20.655 23.312 12.500 1.00 86.75 170 ASN A CA 1
ATOM 1354 C C . ASN A 1 170 ? 19.342 23.014 11.762 1.00 86.75 170 ASN A C 1
ATOM 1356 O O . ASN A 1 170 ? 19.189 21.968 11.126 1.00 86.75 170 ASN A O 1
ATOM 1360 N N . LEU A 1 171 ? 18.384 23.943 11.826 1.00 86.25 171 LEU A N 1
ATOM 1361 C CA . LEU A 1 171 ? 17.064 23.786 11.201 1.00 86.25 171 LEU A CA 1
ATOM 1362 C C . LEU A 1 171 ? 17.164 23.512 9.692 1.00 86.25 171 LEU A C 1
ATOM 1364 O O . LEU A 1 171 ? 16.356 22.759 9.150 1.00 86.25 171 LEU A O 1
ATOM 1368 N N . LYS A 1 172 ? 18.201 24.036 9.021 1.00 84.06 172 LYS A N 1
ATOM 1369 C CA . LYS A 1 172 ? 18.507 23.734 7.614 1.00 84.06 172 LYS A CA 1
ATOM 1370 C C . LYS A 1 172 ? 18.733 22.233 7.393 1.00 84.06 172 LYS A C 1
ATOM 1372 O O . LYS A 1 172 ? 18.126 21.646 6.501 1.00 84.06 172 LYS A O 1
ATOM 1377 N N . GLU A 1 173 ? 19.549 21.578 8.213 1.00 85.25 173 GLU A N 1
ATOM 1378 C CA . GLU A 1 173 ? 19.852 20.146 8.072 1.00 85.25 173 GLU A CA 1
ATOM 1379 C C . GLU A 1 173 ? 18.683 19.258 8.500 1.00 85.25 173 GLU A C 1
ATOM 1381 O O . GLU A 1 173 ? 18.428 18.218 7.886 1.00 85.25 173 GLU A O 1
ATOM 1386 N N . GLU A 1 174 ? 17.930 19.682 9.514 1.00 85.81 174 GLU A N 1
ATOM 1387 C CA . GLU A 1 174 ? 16.724 18.979 9.947 1.00 85.81 174 GLU A CA 1
ATOM 1388 C C . GLU A 1 174 ? 15.618 19.064 8.890 1.00 85.81 174 GLU A C 1
ATOM 1390 O O . GLU A 1 174 ? 15.003 18.042 8.583 1.00 85.81 174 GLU A O 1
ATOM 1395 N N . SER A 1 175 ? 15.436 20.226 8.250 1.00 87.56 175 SER A N 1
ATOM 1396 C CA . SER A 1 175 ? 14.430 20.446 7.200 1.00 87.56 175 SER A CA 1
ATOM 1397 C C . SER A 1 175 ? 14.586 19.495 6.006 1.00 87.56 175 SER A C 1
ATOM 1399 O O . SER A 1 175 ? 13.593 19.029 5.445 1.00 87.56 175 SER A O 1
ATOM 1401 N N . ARG A 1 176 ? 15.823 19.102 5.664 1.00 85.50 176 ARG A N 1
ATOM 1402 C CA . ARG A 1 176 ? 16.108 18.159 4.564 1.00 85.50 176 ARG A CA 1
ATOM 1403 C C . ARG A 1 176 ? 15.477 16.785 4.792 1.00 85.50 176 ARG A C 1
ATOM 1405 O O . ARG A 1 176 ? 15.174 16.098 3.821 1.00 85.50 176 ARG A O 1
ATOM 1412 N N . LYS A 1 177 ? 15.236 16.398 6.051 1.00 89.50 177 LYS A N 1
ATOM 1413 C CA . LYS A 1 177 ? 14.555 15.143 6.420 1.00 89.50 177 LYS A CA 1
ATOM 1414 C C . LYS A 1 177 ? 13.043 15.197 6.174 1.00 89.50 177 LYS A C 1
ATOM 1416 O O . LYS A 1 177 ? 12.417 14.148 6.068 1.00 89.50 177 LYS A O 1
ATOM 1421 N N . PHE A 1 178 ? 12.467 16.396 6.072 1.00 89.31 178 PHE A N 1
ATOM 1422 C CA . PHE A 1 178 ? 11.036 16.608 5.836 1.00 89.31 178 PHE A CA 1
ATOM 1423 C C . PHE A 1 178 ? 10.682 16.720 4.345 1.00 89.31 178 PHE A C 1
ATOM 1425 O O . PHE A 1 178 ? 9.502 16.737 3.994 1.00 89.31 178 PHE A O 1
ATOM 1432 N N . VAL A 1 179 ? 11.675 16.745 3.449 1.00 87.50 179 VAL A N 1
ATOM 1433 C CA . VAL A 1 179 ? 11.444 16.719 1.999 1.00 87.50 179 VAL A CA 1
ATOM 1434 C C . VAL A 1 179 ? 11.153 15.281 1.549 1.00 87.50 179 VAL A C 1
ATOM 1436 O O . VAL A 1 179 ? 11.949 14.380 1.827 1.00 87.50 179 VAL A O 1
ATOM 1439 N N . PRO A 1 180 ? 10.053 15.029 0.811 1.00 92.94 180 PRO A N 1
ATOM 1440 C CA . PRO A 1 180 ? 9.765 13.707 0.269 1.00 92.94 180 PRO A CA 1
ATOM 1441 C C . PRO A 1 180 ? 10.921 13.156 -0.573 1.00 92.94 180 PRO A C 1
ATOM 1443 O O . PRO A 1 180 ? 11.542 13.872 -1.362 1.00 92.94 180 PRO A O 1
ATOM 1446 N N . THR A 1 181 ? 11.167 11.850 -0.468 1.00 89.56 181 THR A N 1
ATOM 1447 C CA . THR A 1 181 ? 12.291 11.175 -1.140 1.00 89.56 181 THR A CA 1
ATOM 1448 C C . THR A 1 181 ? 12.284 11.360 -2.657 1.00 89.56 181 THR A C 1
ATOM 1450 O O . THR A 1 181 ? 13.345 11.481 -3.261 1.00 89.56 181 THR A O 1
ATOM 1453 N N . THR A 1 182 ? 11.108 11.448 -3.281 1.00 89.12 182 THR A N 1
ATOM 1454 C CA . THR A 1 182 ? 10.950 11.695 -4.723 1.00 89.12 182 THR A CA 1
ATOM 1455 C C . THR A 1 182 ? 11.451 13.078 -5.137 1.00 89.12 182 THR A C 1
ATOM 1457 O O . THR A 1 182 ? 12.126 13.210 -6.154 1.00 89.12 182 THR A O 1
ATOM 1460 N N . VAL A 1 183 ? 11.168 14.105 -4.333 1.00 87.50 183 VAL A N 1
ATOM 1461 C CA . VAL A 1 183 ? 11.614 15.483 -4.570 1.00 87.50 183 VAL A CA 1
ATOM 1462 C C . VAL A 1 183 ? 13.120 15.588 -4.343 1.00 87.50 183 VAL A C 1
ATOM 1464 O O . VAL A 1 183 ? 13.826 16.114 -5.198 1.00 87.50 183 VAL A O 1
ATOM 1467 N N . ALA A 1 184 ? 13.637 14.987 -3.267 1.00 86.12 184 ALA A N 1
ATOM 1468 C CA . ALA A 1 184 ? 15.077 14.912 -3.016 1.00 86.12 184 ALA A CA 1
ATOM 1469 C C . ALA A 1 184 ? 15.831 14.182 -4.151 1.00 86.12 184 ALA A C 1
ATOM 1471 O O . ALA A 1 184 ? 16.907 14.608 -4.573 1.00 86.12 184 ALA A O 1
ATOM 1472 N N . GLN A 1 185 ? 15.253 13.111 -4.704 1.00 85.75 185 GLN A N 1
ATOM 1473 C CA . GLN A 1 185 ? 15.805 12.399 -5.862 1.00 85.75 185 GLN A CA 1
ATOM 1474 C C . GLN A 1 185 ? 15.780 13.237 -7.145 1.00 85.75 185 GLN A C 1
ATOM 1476 O O . GLN A 1 185 ? 16.725 13.174 -7.925 1.00 85.75 185 GLN A O 1
ATOM 1481 N N . ASN A 1 186 ? 14.737 14.038 -7.371 1.00 85.56 186 ASN A N 1
ATOM 1482 C CA . ASN A 1 186 ? 14.676 14.934 -8.526 1.00 85.56 186 ASN A CA 1
ATOM 1483 C C . ASN A 1 186 ? 15.711 16.060 -8.402 1.00 85.56 186 ASN A C 1
ATOM 1485 O O . ASN A 1 186 ? 16.461 16.294 -9.345 1.00 85.56 186 ASN A O 1
ATOM 1489 N N . ILE A 1 187 ? 15.840 16.670 -7.220 1.00 84.19 187 ILE A N 1
ATOM 1490 C CA . ILE A 1 187 ? 16.845 17.707 -6.942 1.00 84.19 187 ILE A CA 1
ATOM 1491 C C . ILE A 1 187 ? 18.271 17.159 -7.132 1.00 84.19 187 ILE A C 1
ATOM 1493 O O . ILE A 1 187 ? 19.096 17.783 -7.796 1.00 84.19 187 ILE A O 1
ATOM 1497 N N . THR A 1 188 ? 18.579 15.965 -6.610 1.00 83.69 188 THR A N 1
ATOM 1498 C CA . THR A 1 188 ? 19.911 15.345 -6.788 1.00 83.69 188 THR A CA 1
ATOM 1499 C C . THR A 1 188 ? 20.182 14.918 -8.231 1.00 83.69 188 THR A C 1
ATOM 1501 O O . THR A 1 188 ? 21.325 14.993 -8.690 1.00 83.69 188 THR A O 1
ATOM 1504 N N . ARG A 1 189 ? 19.141 14.521 -8.975 1.00 82.81 189 ARG A N 1
ATOM 1505 C CA . ARG A 1 189 ? 19.228 14.224 -10.410 1.00 82.81 189 ARG A CA 1
ATOM 1506 C C . ARG A 1 189 ? 19.509 15.478 -11.233 1.00 82.81 189 ARG A C 1
ATOM 1508 O O . ARG A 1 189 ? 20.371 15.438 -12.104 1.00 82.81 189 ARG A O 1
ATOM 1515 N N . GLN A 1 190 ? 18.853 16.589 -10.912 1.00 79.12 190 GLN A N 1
ATOM 1516 C CA . GLN A 1 190 ? 19.112 17.895 -11.520 1.00 79.12 190 GLN A CA 1
ATOM 1517 C C . GLN A 1 190 ? 20.524 18.399 -11.228 1.00 79.12 190 GLN A C 1
ATOM 1519 O O . GLN A 1 190 ? 21.186 18.946 -12.101 1.00 79.12 190 GLN A O 1
ATOM 1524 N N . LYS A 1 191 ? 21.011 18.164 -10.003 1.00 78.75 191 LYS A N 1
ATOM 1525 C CA . LYS A 1 191 ? 22.370 18.518 -9.577 1.00 78.75 191 LYS A CA 1
ATOM 1526 C C . LYS A 1 191 ? 23.455 17.655 -10.245 1.00 78.75 191 LYS A C 1
ATOM 1528 O O . LYS A 1 191 ? 24.635 17.856 -9.982 1.00 78.75 191 LYS A O 1
ATOM 1533 N N . GLY A 1 192 ? 23.082 16.667 -11.066 1.00 72.81 192 GLY A N 1
ATOM 1534 C CA . GLY A 1 192 ? 24.023 15.760 -11.729 1.00 72.81 192 GLY A CA 1
ATOM 1535 C C . GLY A 1 192 ? 24.726 14.783 -10.779 1.00 72.81 192 GLY A C 1
ATOM 1536 O O . GLY A 1 192 ? 25.560 13.997 -11.212 1.00 72.81 192 GLY A O 1
ATOM 1537 N N . GLN A 1 193 ? 24.366 14.777 -9.490 1.00 73.06 193 GLN A N 1
ATOM 1538 C CA . GLN A 1 193 ? 24.979 13.928 -8.460 1.00 73.06 193 GLN A CA 1
ATOM 1539 C C . GLN A 1 193 ? 24.401 12.507 -8.432 1.00 73.06 193 GLN A C 1
ATOM 1541 O O . GLN A 1 193 ? 24.902 11.648 -7.714 1.00 73.06 193 GLN A O 1
ATOM 1546 N N . SER A 1 194 ? 23.357 12.229 -9.219 1.00 63.81 194 SER A N 1
ATOM 1547 C CA . SER A 1 194 ? 22.673 10.928 -9.223 1.00 63.81 194 SER A CA 1
ATOM 1548 C C . SER A 1 194 ? 23.414 9.795 -9.955 1.00 63.81 194 SER A C 1
ATOM 1550 O O . SER A 1 194 ? 22.830 8.734 -10.165 1.00 63.81 194 SER A O 1
ATOM 1552 N N . GLY A 1 195 ? 24.666 10.002 -10.387 1.00 62.47 195 GLY A N 1
ATOM 1553 C CA . GLY A 1 195 ? 25.499 8.993 -11.070 1.00 62.47 195 GLY A CA 1
ATOM 1554 C C . GLY A 1 195 ? 25.000 8.554 -12.457 1.00 62.47 195 GLY A C 1
ATOM 1555 O O . GLY A 1 195 ? 25.714 7.874 -13.188 1.00 62.47 195 GLY A O 1
ATOM 1556 N N . ARG A 1 196 ? 23.790 8.963 -12.849 1.00 71.94 196 ARG A N 1
ATOM 1557 C CA . ARG A 1 196 ? 23.193 8.785 -14.172 1.00 71.94 196 ARG A CA 1
ATOM 1558 C C . ARG A 1 196 ? 23.146 10.143 -14.868 1.00 71.94 196 ARG A C 1
ATOM 1560 O O . ARG A 1 196 ? 22.596 11.090 -14.307 1.00 71.94 196 ARG A O 1
ATOM 1567 N N . LEU A 1 197 ? 23.684 10.220 -16.087 1.00 67.00 197 LEU A N 1
ATOM 1568 C CA . LEU A 1 197 ? 23.544 11.400 -16.939 1.00 67.00 197 LEU A CA 1
ATOM 1569 C C . LEU A 1 197 ? 22.048 11.651 -17.186 1.00 67.00 197 LEU A C 1
ATOM 1571 O O . LEU A 1 197 ? 21.320 10.756 -17.624 1.00 67.00 197 LEU A O 1
ATOM 1575 N N . LEU A 1 198 ? 21.579 12.840 -16.814 1.00 70.62 198 LEU A N 1
ATOM 1576 C CA . LEU A 1 198 ? 20.191 13.250 -16.987 1.00 70.62 198 LEU A CA 1
ATOM 1577 C C . LEU A 1 198 ? 19.938 13.470 -18.484 1.00 70.62 198 LEU A C 1
ATOM 1579 O O . LEU A 1 198 ? 20.537 14.350 -19.094 1.00 70.62 198 LEU A O 1
ATOM 1583 N N . GLU A 1 199 ? 19.081 12.637 -19.074 1.00 80.69 199 GLU A N 1
ATOM 1584 C CA . GLU A 1 199 ? 18.689 12.752 -20.483 1.00 80.69 199 GLU A CA 1
ATOM 1585 C C . GLU A 1 199 ? 18.061 14.132 -20.751 1.00 80.69 199 GLU A C 1
ATOM 1587 O O . GLU A 1 199 ? 17.292 14.607 -19.908 1.00 80.69 199 GLU A O 1
ATOM 1592 N N . PRO A 1 200 ? 18.296 14.759 -21.918 1.00 73.38 200 PRO A N 1
ATOM 1593 C CA . PRO A 1 200 ? 17.816 16.116 -22.197 1.00 73.38 200 PRO A CA 1
ATOM 1594 C C . PRO A 1 200 ? 16.287 16.245 -22.068 1.00 73.38 200 PRO A C 1
ATOM 1596 O O . PRO A 1 200 ? 15.791 17.199 -21.486 1.00 73.38 200 PRO A O 1
ATOM 1599 N N . GLU A 1 201 ? 15.520 15.225 -22.467 1.00 76.12 201 GLU A N 1
ATOM 1600 C CA . GLU A 1 201 ? 14.055 15.227 -22.299 1.00 76.12 201 GLU A CA 1
ATOM 1601 C C . GLU A 1 201 ? 13.592 15.055 -20.837 1.00 76.12 201 GLU A C 1
ATOM 1603 O O . GLU A 1 201 ? 12.454 15.388 -20.493 1.00 76.12 201 GLU A O 1
ATOM 1608 N N . GLU A 1 202 ? 14.422 14.461 -19.973 1.00 75.44 202 GLU A N 1
ATOM 1609 C CA . GLU A 1 202 ? 14.154 14.378 -18.532 1.00 75.44 202 GLU A CA 1
ATOM 1610 C C . GLU A 1 202 ? 14.526 15.704 -17.838 1.00 75.44 202 GLU A C 1
ATOM 1612 O O . GLU A 1 202 ? 13.840 16.091 -16.890 1.00 75.44 202 GLU A O 1
ATOM 1617 N N . ALA A 1 203 ? 15.546 16.418 -18.335 1.00 74.19 203 ALA A N 1
ATOM 1618 C CA . ALA A 1 203 ? 15.938 17.747 -17.863 1.00 74.19 203 ALA A CA 1
ATOM 1619 C C . ALA A 1 203 ? 14.858 18.802 -18.146 1.00 74.19 203 ALA A C 1
ATOM 1621 O O . ALA A 1 203 ? 14.426 19.477 -17.212 1.00 74.19 203 ALA A O 1
ATOM 1622 N N . ASP A 1 204 ? 14.326 18.847 -19.372 1.00 80.62 204 ASP A N 1
ATOM 1623 C CA . ASP A 1 204 ? 13.264 19.789 -19.764 1.00 80.62 204 ASP A CA 1
ATOM 1624 C C . ASP A 1 204 ? 11.998 19.628 -18.904 1.00 80.62 204 ASP A C 1
ATOM 1626 O O . ASP A 1 204 ? 11.297 20.587 -18.583 1.00 80.62 204 ASP A O 1
ATOM 1630 N N . LYS A 1 205 ? 11.683 18.392 -18.493 1.00 82.69 205 LYS A N 1
ATOM 1631 C CA . LYS A 1 205 ? 10.545 18.116 -17.600 1.00 82.69 205 LYS A CA 1
ATOM 1632 C C . LYS A 1 205 ? 10.789 18.617 -16.187 1.00 82.69 205 LYS A C 1
ATOM 1634 O O . LYS A 1 205 ? 9.844 19.064 -15.544 1.00 82.69 205 LYS A O 1
ATOM 1639 N N . LEU A 1 206 ? 12.023 18.507 -15.700 1.00 76.81 206 LEU A N 1
ATOM 1640 C CA . LEU A 1 206 ? 12.398 19.021 -14.389 1.00 76.81 206 LEU A CA 1
ATOM 1641 C C . LEU A 1 206 ? 12.415 20.552 -14.371 1.00 76.81 206 LEU A C 1
ATOM 1643 O O . LEU A 1 206 ? 11.973 21.152 -13.393 1.00 76.81 206 LEU A O 1
ATOM 1647 N N . GLU A 1 207 ? 12.870 21.165 -15.462 1.00 79.31 207 GLU A N 1
ATOM 1648 C CA . GLU A 1 207 ? 12.814 22.609 -15.669 1.00 79.31 207 GLU A CA 1
ATOM 1649 C C . GLU A 1 207 ? 11.366 23.098 -15.715 1.00 79.31 207 GLU A C 1
ATOM 1651 O O . GLU A 1 207 ? 10.986 23.964 -14.934 1.00 79.31 207 GLU A O 1
ATOM 1656 N N . LYS A 1 208 ? 10.516 22.456 -16.523 1.00 84.12 208 LYS A N 1
ATOM 1657 C CA . LYS A 1 208 ? 9.084 22.775 -16.602 1.00 84.12 208 LYS A CA 1
ATOM 1658 C C . LYS A 1 208 ? 8.336 22.552 -15.284 1.00 84.12 208 LYS A C 1
ATOM 1660 O O . LYS A 1 208 ? 7.318 23.192 -15.043 1.00 84.12 208 LYS A O 1
ATOM 1665 N N . ALA A 1 209 ? 8.813 21.635 -14.445 1.00 80.38 209 ALA A N 1
ATOM 1666 C CA . ALA A 1 209 ? 8.266 21.396 -13.113 1.00 80.38 209 ALA A CA 1
ATOM 1667 C C . ALA A 1 209 ? 8.744 22.420 -12.062 1.00 80.38 209 ALA A C 1
ATOM 1669 O O . ALA A 1 209 ? 8.368 22.294 -10.899 1.00 80.38 209 ALA A O 1
ATOM 1670 N N . GLY A 1 210 ? 9.550 23.419 -12.444 1.00 79.44 210 GLY A N 1
ATOM 1671 C CA . GLY A 1 210 ? 9.937 24.536 -11.578 1.00 79.44 210 GLY A CA 1
ATOM 1672 C C . GLY A 1 210 ? 11.022 24.203 -10.553 1.00 79.44 210 GLY A C 1
ATOM 1673 O O . GLY A 1 210 ? 11.307 25.009 -9.670 1.00 79.44 210 GLY A O 1
ATOM 1674 N N . TYR A 1 211 ? 11.675 23.038 -10.655 1.00 77.12 211 TYR A N 1
ATOM 1675 C CA . TYR A 1 211 ? 12.756 22.676 -9.729 1.00 77.12 211 TYR A CA 1
ATOM 1676 C C . TYR A 1 211 ? 13.999 23.574 -9.898 1.00 77.12 211 TYR A C 1
ATOM 1678 O O . TYR A 1 211 ? 14.763 23.747 -8.952 1.00 77.12 211 TYR A O 1
ATOM 1686 N N . ASN A 1 212 ? 14.183 24.184 -11.079 1.00 73.81 212 ASN A N 1
ATOM 1687 C CA . ASN A 1 212 ? 15.212 25.206 -11.317 1.00 73.81 212 ASN A CA 1
ATOM 1688 C C . ASN A 1 212 ? 14.902 26.528 -10.596 1.00 73.81 212 ASN A C 1
ATOM 1690 O O . ASN A 1 212 ? 15.808 27.143 -10.038 1.00 73.81 212 ASN A O 1
ATOM 1694 N N . ASP A 1 213 ? 13.639 26.950 -10.586 1.00 74.75 213 ASP A N 1
ATOM 1695 C CA . ASP A 1 213 ? 13.227 28.223 -9.987 1.00 74.75 213 ASP A CA 1
ATOM 1696 C C . ASP A 1 213 ? 13.262 28.142 -8.460 1.00 74.75 213 ASP A C 1
ATOM 1698 O O . ASP A 1 213 ? 13.798 29.031 -7.806 1.00 74.75 213 ASP A O 1
ATOM 1702 N N . ALA A 1 214 ? 12.826 27.011 -7.892 1.00 65.50 214 ALA A N 1
ATOM 1703 C CA . ALA A 1 214 ? 12.958 26.736 -6.461 1.00 65.50 214 ALA A CA 1
ATOM 1704 C C . ALA A 1 214 ? 14.422 26.766 -5.983 1.00 65.50 214 ALA A C 1
ATOM 1706 O O . ALA A 1 214 ? 14.691 27.130 -4.841 1.00 65.50 214 ALA A O 1
ATOM 1707 N N . ARG A 1 215 ? 15.372 26.404 -6.856 1.00 69.38 215 ARG A N 1
ATOM 1708 C CA . ARG A 1 215 ? 16.805 26.485 -6.560 1.00 69.38 215 ARG A CA 1
ATOM 1709 C C . ARG A 1 215 ? 17.323 27.918 -6.610 1.00 69.38 215 ARG A C 1
ATOM 1711 O O . ARG A 1 215 ? 18.031 28.306 -5.695 1.00 69.38 215 ARG A O 1
ATOM 1718 N N . LYS A 1 216 ? 16.970 28.696 -7.638 1.00 76.31 216 LYS A N 1
ATOM 1719 C CA . LYS A 1 216 ? 17.382 30.108 -7.733 1.00 76.31 216 LYS A CA 1
ATOM 1720 C C . LYS A 1 216 ? 16.897 30.903 -6.526 1.00 76.31 216 LYS A C 1
ATOM 1722 O O . LYS A 1 216 ? 17.695 31.586 -5.904 1.00 76.31 216 LYS A O 1
ATOM 1727 N N . VAL A 1 217 ? 15.638 30.702 -6.137 1.00 75.50 217 VAL A N 1
ATOM 1728 C CA . VAL A 1 217 ? 15.064 31.332 -4.944 1.00 75.50 217 VAL A CA 1
ATOM 1729 C C . VAL A 1 217 ? 15.773 30.857 -3.673 1.00 75.50 217 VAL A C 1
ATOM 1731 O O . VAL A 1 217 ? 16.088 31.672 -2.819 1.00 75.50 217 VAL A O 1
ATOM 1734 N N . ALA A 1 218 ? 16.080 29.563 -3.534 1.00 71.25 218 ALA A N 1
ATOM 1735 C CA . ALA A 1 218 ? 16.828 29.072 -2.373 1.00 71.25 218 ALA A CA 1
ATOM 1736 C C . ALA A 1 218 ? 18.257 29.645 -2.297 1.00 71.25 218 ALA A C 1
ATOM 1738 O O . ALA A 1 218 ? 18.693 30.026 -1.214 1.00 71.25 218 ALA A O 1
ATOM 1739 N N . ASP A 1 219 ? 18.956 29.737 -3.432 1.00 76.56 219 ASP A N 1
ATOM 1740 C CA . ASP A 1 219 ? 20.313 30.287 -3.530 1.00 76.56 219 ASP A CA 1
ATOM 1741 C C . ASP A 1 219 ? 20.322 31.819 -3.297 1.00 76.56 219 ASP A C 1
ATOM 1743 O O . ASP A 1 219 ? 21.288 32.359 -2.763 1.00 76.56 219 ASP A O 1
ATOM 1747 N N . GLU A 1 220 ? 19.260 32.534 -3.686 1.00 77.81 220 GLU A N 1
ATOM 1748 C CA . GLU A 1 220 ? 19.066 33.971 -3.419 1.00 77.81 220 GLU A CA 1
ATOM 1749 C C . GLU A 1 220 ? 18.750 34.232 -1.942 1.00 77.81 220 GLU A C 1
ATOM 1751 O O . GLU A 1 220 ? 19.431 35.033 -1.308 1.00 77.81 220 GLU A O 1
ATOM 1756 N N . MET A 1 221 ? 17.814 33.478 -1.359 1.00 73.06 221 MET A N 1
ATOM 1757 C CA . MET A 1 221 ? 17.478 33.563 0.067 1.00 73.06 221 MET A CA 1
ATOM 1758 C C . MET A 1 221 ? 18.666 33.198 0.967 1.00 73.06 221 MET A C 1
ATOM 1760 O O . MET A 1 221 ? 18.791 33.720 2.072 1.00 73.06 221 MET A O 1
ATOM 1764 N N . GLU A 1 222 ? 19.547 32.296 0.523 1.00 72.62 222 GLU A N 1
ATOM 1765 C CA . GLU A 1 222 ? 20.767 31.960 1.259 1.00 72.62 222 GLU A CA 1
ATOM 1766 C C . GLU A 1 222 ? 21.771 33.116 1.253 1.00 72.62 222 GLU A C 1
ATOM 1768 O O . GLU A 1 222 ? 22.301 33.451 2.308 1.00 72.62 222 GLU A O 1
ATOM 1773 N N . LYS A 1 223 ? 21.957 33.789 0.112 1.00 78.38 223 LYS A N 1
ATOM 1774 C CA . LYS A 1 223 ? 22.806 34.988 0.026 1.00 78.38 223 LYS A CA 1
ATOM 1775 C C . LYS A 1 223 ? 22.248 36.148 0.842 1.00 78.38 223 LYS A C 1
ATOM 1777 O O . LYS A 1 223 ? 23.016 36.851 1.488 1.00 78.38 223 LYS A O 1
ATOM 1782 N N . GLU A 1 224 ? 20.931 36.342 0.830 1.00 75.12 224 GLU A N 1
ATOM 1783 C CA . GLU A 1 224 ? 20.267 37.361 1.648 1.00 75.12 224 GLU A CA 1
ATOM 1784 C C . GLU A 1 224 ? 20.409 37.060 3.145 1.00 75.12 224 GLU A C 1
ATOM 1786 O O . GLU A 1 224 ? 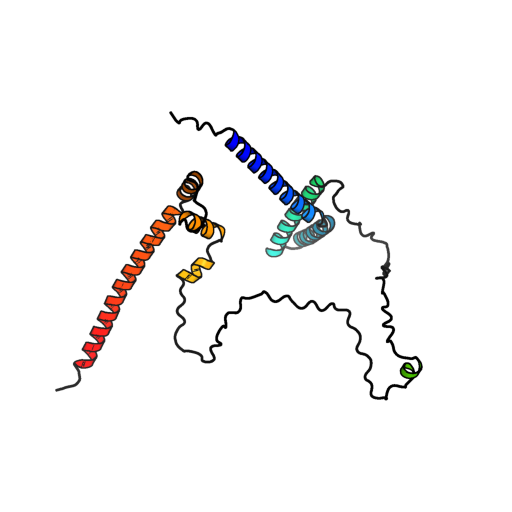20.749 37.954 3.915 1.00 75.12 224 GLU A O 1
ATOM 1791 N N . ALA A 1 225 ? 20.241 35.800 3.559 1.00 74.00 225 ALA A N 1
ATOM 1792 C CA . ALA A 1 225 ? 20.419 35.391 4.951 1.00 74.00 225 ALA A CA 1
ATOM 1793 C C . ALA A 1 225 ? 21.885 35.478 5.418 1.00 74.00 225 ALA A C 1
ATOM 1795 O O . ALA A 1 225 ? 22.141 35.857 6.560 1.00 74.00 225 ALA A O 1
ATOM 1796 N N . GLU A 1 226 ? 22.852 35.145 4.558 1.00 70.50 226 GLU A N 1
ATOM 1797 C CA . GLU A 1 226 ? 24.283 35.328 4.840 1.00 70.50 226 GLU A CA 1
ATOM 1798 C C . GLU A 1 226 ? 24.645 36.813 4.956 1.00 70.50 226 GLU A C 1
ATOM 1800 O O . GLU A 1 226 ? 25.364 37.202 5.878 1.00 70.50 226 GLU A O 1
ATOM 1805 N N . PHE A 1 227 ? 24.095 37.653 4.078 1.00 72.12 227 PHE A N 1
ATOM 1806 C CA . PHE A 1 227 ? 24.272 39.101 4.132 1.00 72.12 227 PHE A CA 1
ATOM 1807 C C . PHE A 1 227 ? 23.639 39.713 5.393 1.00 72.12 227 PHE A C 1
ATOM 1809 O O . PHE A 1 227 ? 24.266 40.533 6.063 1.00 72.12 227 PHE A O 1
ATOM 1816 N N . GLU A 1 228 ? 22.437 39.276 5.781 1.00 71.12 228 GLU A N 1
ATOM 1817 C CA . GLU A 1 228 ? 21.774 39.733 7.008 1.00 71.12 228 GLU A CA 1
ATOM 1818 C C . GLU A 1 228 ? 22.524 39.279 8.272 1.00 71.12 228 GLU A C 1
ATOM 1820 O O . GLU A 1 228 ? 22.658 40.046 9.227 1.00 71.12 228 GLU A O 1
ATOM 1825 N N . MET A 1 229 ? 23.064 38.056 8.283 1.00 63.38 229 MET A N 1
ATOM 1826 C CA . MET A 1 229 ? 23.867 37.548 9.399 1.00 63.38 229 MET A CA 1
ATOM 1827 C C . MET A 1 229 ? 25.197 38.303 9.537 1.00 63.38 229 MET A C 1
ATOM 1829 O O . MET A 1 229 ? 25.606 38.603 10.659 1.00 63.38 229 MET A O 1
ATOM 1833 N N . MET A 1 230 ? 25.835 38.664 8.419 1.00 64.38 230 MET A N 1
ATOM 1834 C CA . MET A 1 230 ? 27.052 39.480 8.404 1.00 64.38 230 MET A CA 1
ATOM 1835 C C . MET A 1 230 ? 26.772 40.911 8.896 1.00 64.38 230 MET A C 1
ATOM 1837 O O . MET A 1 230 ? 27.498 41.419 9.748 1.00 64.38 230 MET A O 1
ATOM 1841 N N . GLY A 1 231 ? 25.658 41.516 8.467 1.00 63.94 231 GLY A N 1
ATOM 1842 C CA . GLY A 1 231 ? 25.225 42.837 8.940 1.00 63.94 231 GLY A CA 1
ATOM 1843 C C . GLY A 1 231 ? 24.840 42.865 10.424 1.00 63.94 231 GLY A C 1
ATOM 1844 O O . GLY A 1 231 ? 25.190 43.804 11.137 1.00 63.94 231 GLY A O 1
ATOM 1845 N N . ARG A 1 232 ? 24.173 41.819 10.936 1.00 58.00 232 ARG A N 1
ATOM 1846 C CA . ARG A 1 232 ? 23.874 41.702 12.375 1.00 58.00 232 ARG A CA 1
ATOM 1847 C C . ARG A 1 232 ? 25.131 41.457 13.210 1.00 58.00 232 ARG A C 1
ATOM 1849 O O . ARG A 1 232 ? 25.243 42.044 14.283 1.00 58.00 232 ARG A O 1
ATOM 1856 N N . GLY A 1 233 ? 26.079 40.658 12.721 1.00 55.84 233 GLY A N 1
ATOM 1857 C CA . GLY A 1 233 ? 27.373 40.441 13.377 1.00 55.84 233 GLY A CA 1
ATOM 1858 C C . GLY A 1 233 ? 28.131 41.749 13.615 1.00 55.84 233 GLY A C 1
ATOM 1859 O O . GLY A 1 233 ? 28.551 42.009 14.737 1.00 55.84 233 GLY A O 1
ATOM 1860 N N . GLU A 1 234 ? 28.187 42.631 12.613 1.00 58.22 234 GLU A N 1
ATOM 1861 C CA . GLU A 1 234 ? 28.815 43.953 12.753 1.00 58.22 234 GLU A CA 1
ATOM 1862 C C . GLU A 1 234 ? 28.092 44.866 13.753 1.00 58.22 234 GLU A C 1
ATOM 1864 O O . GLU A 1 234 ? 28.739 45.636 14.463 1.00 58.22 234 GLU A O 1
ATOM 1869 N N . THR A 1 235 ? 26.758 44.802 13.839 1.00 57.81 235 THR A N 1
ATOM 1870 C CA . THR A 1 235 ? 26.002 45.589 14.832 1.00 57.81 235 THR A CA 1
ATOM 1871 C C . THR A 1 235 ? 26.191 45.079 16.257 1.00 57.81 235 THR A C 1
ATOM 1873 O O . THR A 1 235 ? 26.252 45.887 17.179 1.00 57.81 235 THR A O 1
ATOM 1876 N N . VAL A 1 236 ? 26.333 43.763 16.442 1.00 57.22 236 VAL A N 1
ATOM 1877 C CA . VAL A 1 236 ? 26.574 43.152 17.755 1.00 57.22 236 VAL A CA 1
ATOM 1878 C C . VAL A 1 236 ? 28.023 43.371 18.191 1.00 57.22 236 VAL A C 1
ATOM 1880 O O . VAL A 1 236 ? 28.246 43.722 19.342 1.00 57.22 236 VAL A O 1
ATOM 1883 N N . GLU A 1 237 ? 29.000 43.276 17.285 1.00 59.16 237 GLU A N 1
ATOM 1884 C CA . GLU A 1 237 ? 30.395 43.635 17.579 1.00 59.16 237 GLU A CA 1
ATOM 1885 C C . GLU A 1 237 ? 30.571 45.133 17.855 1.00 59.16 237 GLU A C 1
ATOM 1887 O O . GLU A 1 237 ? 31.324 45.502 18.754 1.00 59.16 237 GLU A O 1
ATOM 1892 N N . LYS A 1 238 ? 29.864 46.016 17.133 1.00 62.41 238 LYS A N 1
ATOM 1893 C CA . LYS A 1 238 ? 29.845 47.454 17.451 1.00 62.41 238 LYS A CA 1
ATOM 1894 C C . LYS A 1 238 ? 29.175 47.734 18.792 1.00 62.41 238 LYS A C 1
ATOM 1896 O O . LYS A 1 238 ? 29.682 48.571 19.524 1.00 62.41 238 LYS A O 1
ATOM 1901 N N . ALA A 1 239 ? 28.080 47.047 19.125 1.00 61.06 239 ALA A N 1
ATOM 1902 C CA . ALA A 1 239 ? 27.419 47.192 20.421 1.00 61.06 239 ALA A CA 1
ATOM 1903 C C . ALA A 1 239 ? 28.299 46.677 21.572 1.00 61.06 239 ALA A C 1
ATOM 1905 O O . ALA A 1 239 ? 28.422 47.363 22.577 1.00 61.06 239 ALA A O 1
ATOM 1906 N N . LEU A 1 240 ? 28.975 45.535 21.403 1.00 61.47 240 LEU A N 1
ATOM 1907 C CA . LEU A 1 240 ? 29.939 45.011 22.377 1.00 61.47 240 LEU A CA 1
ATOM 1908 C C . LEU A 1 240 ? 31.131 45.960 22.557 1.00 61.47 240 LEU A C 1
ATOM 1910 O O . LEU A 1 240 ? 31.455 46.296 23.687 1.00 61.47 240 LEU A O 1
ATOM 1914 N N . ARG A 1 241 ? 31.711 46.488 21.468 1.00 64.19 241 ARG A N 1
ATOM 1915 C CA . ARG A 1 241 ? 32.768 47.515 21.551 1.00 64.19 241 ARG A CA 1
ATOM 1916 C C . ARG A 1 241 ? 32.302 48.817 22.204 1.00 64.19 241 ARG A C 1
ATOM 1918 O O . ARG A 1 241 ? 33.106 49.485 22.837 1.00 64.19 241 ARG A O 1
ATOM 1925 N N . HIS A 1 242 ? 31.042 49.212 22.023 1.00 57.16 242 HIS A N 1
ATOM 1926 C CA . HIS A 1 242 ? 30.501 50.429 22.632 1.00 57.16 242 HIS A CA 1
ATOM 1927 C C . HIS A 1 242 ? 30.241 50.249 24.135 1.00 57.16 242 HIS A C 1
ATOM 1929 O O . HIS A 1 242 ? 30.506 51.170 24.897 1.00 57.16 242 HIS A O 1
ATOM 1935 N N . VAL A 1 243 ? 29.784 49.064 24.558 1.00 58.19 243 VAL A N 1
ATOM 1936 C CA . VAL A 1 243 ? 29.625 48.702 25.978 1.00 58.19 243 VAL A CA 1
ATOM 1937 C C . VAL A 1 243 ? 30.990 48.563 26.664 1.00 58.19 243 VAL A C 1
ATOM 1939 O O . VAL A 1 243 ? 31.170 49.072 27.762 1.00 58.19 243 VAL A O 1
ATOM 1942 N N . GLU A 1 244 ? 31.987 47.973 25.996 1.00 56.78 244 GLU A N 1
ATOM 1943 C CA . GLU A 1 244 ? 33.361 47.885 26.520 1.00 56.78 244 GLU A CA 1
ATOM 1944 C C . GLU A 1 244 ? 34.046 49.256 26.678 1.00 56.78 244 GLU A C 1
ATOM 1946 O O . GLU A 1 244 ? 34.906 49.399 27.540 1.00 56.78 244 GLU A O 1
ATOM 1951 N N . MET A 1 245 ? 33.696 50.269 25.872 1.00 55.06 245 MET A N 1
ATOM 1952 C CA . MET A 1 245 ? 34.223 51.634 26.046 1.00 55.06 245 MET A CA 1
ATOM 1953 C C . MET A 1 245 ? 33.491 52.420 27.146 1.00 55.06 245 MET A C 1
ATOM 1955 O O . MET A 1 245 ? 34.128 53.215 27.828 1.00 55.06 245 MET A O 1
ATOM 1959 N N . GLU A 1 246 ? 32.191 52.182 27.352 1.00 51.56 246 GLU A N 1
ATOM 1960 C CA . GLU A 1 246 ? 31.394 52.831 28.409 1.00 51.56 246 GLU A CA 1
ATOM 1961 C C . GLU A 1 246 ? 31.817 52.373 29.819 1.00 51.56 246 GLU A C 1
ATOM 1963 O O . GLU A 1 246 ? 31.825 53.173 30.748 1.00 51.56 246 GLU A O 1
ATOM 1968 N N . GLU A 1 247 ? 32.261 51.121 29.982 1.00 54.47 247 GLU A N 1
ATOM 1969 C CA . GLU A 1 247 ? 32.746 50.601 31.273 1.00 54.47 247 GLU A CA 1
ATOM 1970 C C . GLU A 1 247 ? 34.166 51.077 31.659 1.00 54.47 247 GLU A C 1
ATOM 1972 O O . GLU A 1 247 ? 34.603 50.827 32.781 1.00 54.47 247 GLU A O 1
ATOM 1977 N N . VAL A 1 248 ? 34.898 51.764 30.769 1.00 57.06 248 VAL A N 1
ATOM 1978 C CA . VAL A 1 248 ? 36.285 52.213 31.029 1.00 57.06 248 VAL A CA 1
ATOM 1979 C C . VAL A 1 248 ? 36.381 53.706 31.387 1.00 57.06 248 VAL A C 1
ATOM 1981 O O . VAL A 1 248 ? 37.386 54.117 31.964 1.00 57.06 248 VAL A O 1
ATOM 1984 N N . GLU A 1 249 ? 35.366 54.530 31.106 1.00 51.47 249 GLU A N 1
ATOM 1985 C CA . GLU A 1 249 ? 35.464 55.994 31.289 1.00 51.47 249 GLU A CA 1
ATOM 1986 C C . GLU A 1 249 ? 35.050 56.523 32.681 1.00 51.47 249 GLU A C 1
ATOM 1988 O O . GLU A 1 249 ? 35.331 57.683 32.973 1.00 51.47 249 GLU A O 1
ATOM 1993 N N . ASP A 1 250 ? 34.507 55.692 33.583 1.00 57.41 250 ASP A N 1
ATOM 1994 C CA . ASP A 1 250 ? 33.961 56.144 34.883 1.00 57.41 250 ASP A CA 1
ATOM 1995 C C . ASP A 1 250 ? 34.722 55.658 36.142 1.00 57.41 250 ASP A C 1
ATOM 1997 O O . ASP A 1 250 ? 34.184 55.663 37.250 1.00 57.41 250 ASP A O 1
ATOM 2001 N N . GLU A 1 251 ? 36.011 55.317 36.030 1.00 56.69 251 GLU A N 1
ATOM 2002 C CA . GLU A 1 251 ? 36.900 55.201 37.200 1.00 56.69 251 GLU A CA 1
ATOM 2003 C C . GLU A 1 251 ? 38.260 55.883 36.965 1.00 56.69 251 GLU A C 1
ATOM 2005 O O . GLU A 1 251 ? 39.249 55.255 36.592 1.00 56.69 251 GLU A O 1
ATOM 2010 N N . GLY A 1 252 ? 38.331 57.185 37.274 1.00 47.97 252 GLY A N 1
ATOM 2011 C CA . GLY A 1 252 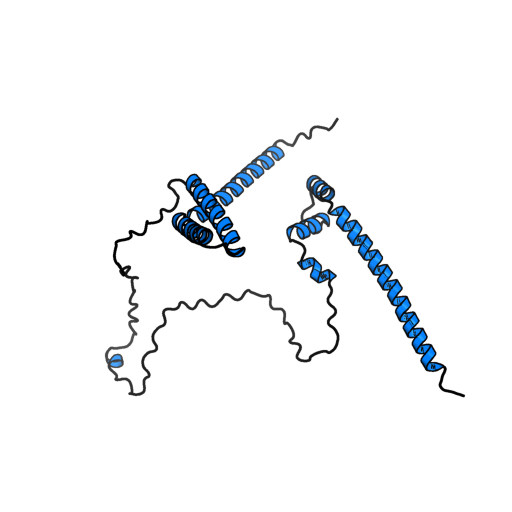? 39.586 57.826 37.683 1.00 47.97 252 GLY A CA 1
ATOM 2012 C C . GLY A 1 252 ? 39.851 59.230 37.139 1.00 47.97 252 GLY A C 1
ATOM 2013 O O . GLY A 1 252 ? 40.528 59.374 36.123 1.00 47.97 252 GLY A O 1
ATOM 2014 N N . ILE A 1 253 ? 39.416 60.256 37.883 1.00 38.78 253 ILE A N 1
ATOM 2015 C CA . ILE A 1 253 ? 40.229 61.267 38.612 1.00 38.78 253 ILE A CA 1
ATOM 2016 C C . ILE A 1 253 ? 39.281 62.235 39.330 1.00 38.78 253 ILE A C 1
ATOM 2018 O O . ILE A 1 253 ? 38.371 62.783 38.672 1.00 38.78 253 ILE A O 1
#